Protein AF-A0A522D562-F1 (afdb_monomer)

Structure (mmCIF, N/CA/C/O backbone):
data_AF-A0A522D562-F1
#
_entry.id   AF-A0A522D562-F1
#
loop_
_atom_site.group_PDB
_atom_site.id
_atom_site.type_symbol
_atom_site.label_atom_id
_atom_site.label_alt_id
_atom_site.label_comp_id
_atom_site.label_asym_id
_atom_site.label_entity_id
_atom_site.label_seq_id
_atom_site.pdbx_PDB_ins_code
_atom_site.Cartn_x
_atom_site.Cartn_y
_atom_site.Cartn_z
_atom_site.occupancy
_atom_site.B_iso_or_equiv
_atom_site.auth_seq_id
_atom_site.auth_comp_id
_atom_site.auth_asym_id
_atom_site.auth_atom_id
_atom_site.pdbx_PDB_model_num
ATOM 1 N N . MET A 1 1 ? 12.397 13.294 58.275 1.00 41.31 1 MET A N 1
ATOM 2 C CA . MET A 1 1 ? 12.732 12.675 56.976 1.00 41.31 1 MET A CA 1
ATOM 3 C C . MET A 1 1 ? 12.289 11.228 57.039 1.00 41.31 1 MET A C 1
ATOM 5 O O . MET A 1 1 ? 12.997 10.413 57.611 1.00 41.31 1 MET A O 1
ATOM 9 N N . GLU A 1 2 ? 11.109 10.930 56.509 1.00 39.28 2 GLU A N 1
ATOM 10 C CA . GLU A 1 2 ? 10.585 9.567 56.414 1.00 39.28 2 GLU A CA 1
ATOM 11 C C . GLU A 1 2 ? 10.203 9.340 54.951 1.00 39.28 2 GLU A C 1
ATOM 13 O O . GLU A 1 2 ? 9.562 10.185 54.324 1.00 39.28 2 GLU A O 1
ATOM 18 N N . LYS A 1 3 ? 10.758 8.279 54.366 1.00 38.91 3 LYS A N 1
ATOM 19 C CA . LYS A 1 3 ? 10.752 8.013 52.928 1.00 38.91 3 LYS A CA 1
ATOM 20 C C . LYS A 1 3 ? 9.357 7.554 52.502 1.00 38.91 3 LYS A C 1
ATOM 22 O O . LYS A 1 3 ? 8.901 6.500 52.933 1.00 38.91 3 LYS A O 1
ATOM 27 N N . GLY A 1 4 ? 8.712 8.326 51.628 1.00 32.31 4 GLY A N 1
ATOM 28 C CA . GLY A 1 4 ? 7.507 7.908 50.917 1.00 32.31 4 GLY A CA 1
ATOM 29 C C . GLY A 1 4 ? 7.814 6.715 50.013 1.00 32.31 4 GLY A C 1
ATOM 30 O O . GLY A 1 4 ? 8.608 6.813 49.081 1.00 32.31 4 GLY A O 1
ATOM 31 N N . SER A 1 5 ? 7.209 5.578 50.335 1.00 34.47 5 SER A N 1
ATOM 32 C CA . SER A 1 5 ? 7.219 4.357 49.535 1.00 34.47 5 SER A CA 1
ATOM 33 C C . SER A 1 5 ? 6.394 4.572 48.261 1.00 34.47 5 SER A C 1
ATOM 35 O O . SER A 1 5 ? 5.169 4.668 48.320 1.00 34.47 5 SER A O 1
ATOM 37 N N . CYS A 1 6 ? 7.057 4.659 47.107 1.00 33.50 6 CYS A N 1
ATOM 38 C CA . CYS A 1 6 ? 6.412 4.460 45.813 1.00 33.50 6 CYS A CA 1
ATOM 39 C C . CYS A 1 6 ? 6.154 2.959 45.642 1.00 33.50 6 CYS A C 1
ATOM 41 O O . CYS A 1 6 ? 7.068 2.204 45.306 1.00 33.50 6 CYS A O 1
ATOM 43 N N . SER A 1 7 ? 4.918 2.517 45.863 1.00 34.50 7 SER A N 1
ATOM 44 C CA . SER A 1 7 ? 4.474 1.201 45.417 1.00 34.50 7 SER A CA 1
ATOM 45 C C . SER A 1 7 ? 4.379 1.205 43.889 1.00 34.50 7 SER A C 1
ATOM 47 O O . SER A 1 7 ? 3.434 1.715 43.291 1.00 34.50 7 SER A O 1
ATOM 49 N N . ALA A 1 8 ? 5.397 0.641 43.242 1.00 37.38 8 ALA A N 1
ATOM 50 C CA . ALA A 1 8 ? 5.309 0.239 41.848 1.00 37.38 8 ALA A CA 1
ATOM 51 C C . ALA A 1 8 ? 4.233 -0.851 41.735 1.00 37.38 8 ALA A C 1
ATOM 53 O O . ALA A 1 8 ? 4.412 -1.958 42.239 1.00 37.38 8 ALA A O 1
ATOM 54 N N . THR A 1 9 ? 3.100 -0.537 41.108 1.00 35.62 9 THR A N 1
ATOM 55 C CA . THR A 1 9 ? 2.159 -1.559 40.646 1.00 35.62 9 THR A CA 1
ATOM 56 C C . THR A 1 9 ? 2.767 -2.249 39.422 1.00 35.62 9 THR A C 1
ATOM 58 O O . THR A 1 9 ? 3.107 -1.574 38.446 1.00 35.62 9 THR A O 1
ATOM 61 N N . PRO A 1 10 ? 2.949 -3.578 39.449 1.00 42.03 10 PRO A N 1
ATOM 62 C CA . PRO A 1 10 ? 3.467 -4.323 38.319 1.00 42.03 10 PRO A CA 1
ATOM 63 C C . PRO A 1 10 ? 2.303 -4.787 37.439 1.00 42.03 10 PRO A C 1
ATOM 65 O O . PRO A 1 10 ? 1.971 -5.959 37.458 1.00 42.03 10 PRO A O 1
ATOM 68 N N . ASP A 1 11 ? 1.705 -3.904 36.639 1.00 38.59 11 ASP A N 1
ATOM 69 C CA . ASP A 1 11 ? 0.774 -4.334 35.579 1.00 38.59 11 ASP A CA 1
ATOM 70 C C . ASP A 1 11 ? 1.351 -4.009 34.201 1.00 38.59 11 ASP A C 1
ATOM 72 O O . ASP A 1 11 ? 0.795 -3.301 33.358 1.00 38.59 11 ASP A O 1
ATOM 76 N N . ALA A 1 12 ? 2.542 -4.562 33.987 1.00 38.72 12 ALA A N 1
ATOM 77 C CA . ALA A 1 12 ? 3.115 -4.730 32.673 1.00 38.72 12 ALA A CA 1
ATOM 78 C C . ALA A 1 12 ? 2.354 -5.830 31.918 1.00 38.72 12 ALA A C 1
ATOM 80 O O . ALA A 1 12 ? 2.350 -6.989 32.315 1.00 38.72 12 ALA A O 1
ATOM 81 N N . GLY A 1 13 ? 1.823 -5.468 30.751 1.00 40.91 13 GLY A N 1
ATOM 82 C CA . GLY A 1 13 ? 1.842 -6.358 29.594 1.00 40.91 13 GLY A CA 1
ATOM 83 C C . GLY A 1 13 ? 0.633 -7.273 29.400 1.00 40.91 13 GLY A C 1
ATOM 84 O O . GLY A 1 13 ? 0.375 -8.191 30.160 1.00 40.91 13 GLY A O 1
ATOM 85 N N . ALA A 1 14 ? -0.025 -7.061 28.259 1.00 47.84 14 ALA A N 1
ATOM 86 C CA . ALA A 1 14 ? -0.714 -8.077 27.466 1.00 47.84 14 ALA A CA 1
ATOM 87 C C . ALA A 1 14 ? -1.699 -8.995 28.211 1.00 47.84 14 ALA A C 1
ATOM 89 O O . ALA A 1 14 ? -1.329 -10.058 28.685 1.00 47.84 14 ALA A O 1
ATOM 90 N N . CYS A 1 15 ? -2.992 -8.655 28.140 1.00 47.53 15 CYS A N 1
ATOM 91 C CA . CYS A 1 15 ? -4.095 -9.607 28.318 1.00 47.53 15 CYS A CA 1
ATOM 92 C C . CYS A 1 15 ? -3.895 -10.577 29.501 1.00 47.53 15 CYS A C 1
ATOM 94 O O . CYS A 1 15 ? -3.612 -11.760 29.287 1.00 47.53 15 CYS A O 1
ATOM 96 N N . GLY A 1 16 ? -4.048 -10.064 30.726 1.00 42.12 16 GLY A N 1
ATOM 97 C CA . GLY A 1 16 ? -3.913 -10.838 31.961 1.00 42.12 16 GLY A CA 1
ATOM 98 C C . GLY A 1 16 ? -4.709 -12.148 31.951 1.00 42.12 16 GLY A C 1
ATOM 99 O O . GLY A 1 16 ? -5.740 -12.281 31.290 1.00 42.12 16 GLY A O 1
ATOM 100 N N . SER A 1 17 ? -4.208 -13.149 32.667 1.00 43.25 17 SER A N 1
ATOM 101 C CA . SER A 1 17 ? -4.814 -14.476 32.796 1.00 43.25 17 SER A CA 1
ATOM 102 C C . SER A 1 17 ? -6.163 -14.413 33.523 1.00 43.25 17 SER A C 1
ATOM 104 O O . SER A 1 17 ? -6.209 -14.196 34.729 1.00 43.25 17 SER A O 1
ATOM 106 N N . GLY A 1 18 ? -7.263 -14.619 32.790 1.00 52.09 18 GLY A N 1
ATOM 107 C CA . GLY A 1 18 ? -8.620 -14.704 33.336 1.00 52.09 18 GLY A CA 1
ATOM 108 C C . GLY A 1 18 ? -9.711 -14.562 32.259 1.00 52.09 18 GLY A C 1
ATOM 109 O O . GLY A 1 18 ? -9.392 -14.363 31.084 1.00 52.09 18 GLY A O 1
ATOM 110 N N . PRO A 1 19 ? -11.007 -14.619 32.619 1.00 52.62 19 PRO A N 1
ATOM 111 C CA . PRO A 1 19 ? -12.140 -14.422 31.694 1.00 52.62 19 PRO A CA 1
ATOM 112 C C . PRO A 1 19 ? -12.146 -13.043 30.994 1.00 52.62 19 PRO A C 1
ATOM 114 O O . PRO A 1 19 ? -12.761 -12.870 29.940 1.00 52.62 19 PRO A O 1
ATOM 117 N N . GLU A 1 20 ? -11.406 -12.075 31.537 1.00 55.47 20 GLU A N 1
ATOM 118 C CA . GLU A 1 20 ? -11.117 -10.761 30.944 1.00 55.47 20 GLU A CA 1
ATOM 119 C C . GLU A 1 20 ? -10.300 -10.866 29.631 1.00 55.47 20 GLU A C 1
ATOM 121 O O . GLU A 1 20 ? -10.550 -10.114 28.682 1.00 55.47 20 GLU A O 1
ATOM 126 N N . LYS A 1 21 ? -9.401 -11.861 29.505 1.00 58.16 21 LYS A N 1
ATOM 127 C CA . LYS A 1 21 ? -8.609 -12.133 28.286 1.00 58.16 21 LYS A CA 1
ATOM 128 C C . LYS A 1 21 ? -9.488 -12.470 27.088 1.00 58.16 21 LYS A C 1
ATOM 130 O O . LYS A 1 21 ? -9.270 -11.945 25.997 1.00 58.16 21 LYS A O 1
ATOM 135 N N . GLY A 1 22 ? -10.515 -13.298 27.295 1.00 62.12 22 GLY A N 1
ATOM 136 C CA . GLY A 1 22 ? -11.427 -13.729 26.231 1.00 62.12 22 GLY A CA 1
ATOM 137 C C . GLY A 1 22 ? -12.162 -12.556 25.577 1.00 62.12 22 GLY A C 1
ATOM 138 O O . GLY A 1 22 ? -12.278 -12.491 24.354 1.00 62.12 22 GLY A O 1
ATOM 139 N N . LYS A 1 23 ? -12.574 -11.564 26.378 1.00 68.19 23 LYS A N 1
ATOM 140 C CA . LYS A 1 23 ? -13.242 -10.348 25.886 1.00 68.19 23 LYS A CA 1
ATOM 141 C C . LYS A 1 23 ? -12.289 -9.427 25.116 1.00 68.19 23 LYS A C 1
ATOM 143 O O . LYS A 1 23 ? -12.714 -8.789 24.154 1.00 68.19 23 LYS A O 1
ATOM 148 N N . CYS A 1 24 ? -11.019 -9.355 25.518 1.00 69.62 24 CYS A N 1
ATOM 149 C CA . CYS A 1 24 ? -10.002 -8.560 24.827 1.00 69.62 24 CYS A CA 1
ATOM 150 C C . CYS A 1 24 ? -9.627 -9.178 23.470 1.00 69.62 24 CYS A C 1
ATOM 152 O O . CYS A 1 24 ? -9.716 -8.507 22.441 1.00 69.62 24 CYS A O 1
ATOM 154 N N . CYS A 1 25 ? -9.321 -10.479 23.440 1.00 81.00 25 CYS A N 1
ATOM 155 C CA . CYS A 1 25 ? -9.018 -11.202 22.202 1.00 81.00 25 CYS A CA 1
ATOM 156 C C . CYS A 1 25 ? -10.185 -11.147 21.205 1.00 81.00 25 CYS A C 1
ATOM 158 O O . CYS A 1 25 ? -9.968 -10.898 20.021 1.00 81.00 25 CYS A O 1
ATOM 160 N N . ALA A 1 26 ? -11.429 -11.282 21.678 1.00 86.56 26 ALA A N 1
ATOM 161 C CA . ALA A 1 26 ? -12.610 -11.167 20.825 1.00 86.56 26 ALA A CA 1
ATOM 162 C C . ALA A 1 26 ? -12.740 -9.780 20.169 1.00 86.56 26 ALA A C 1
ATOM 164 O O . ALA A 1 26 ? -13.101 -9.688 18.996 1.00 86.56 26 ALA A O 1
ATOM 165 N N . LYS A 1 27 ? -12.416 -8.693 20.887 1.00 87.62 27 LYS A N 1
ATOM 166 C CA . LYS A 1 27 ? -12.401 -7.337 20.310 1.00 87.62 27 LYS A CA 1
ATOM 167 C C . LYS A 1 27 ? -11.325 -7.193 19.240 1.00 87.62 27 LYS A C 1
ATOM 169 O O . LYS A 1 27 ? -11.607 -6.615 18.198 1.00 87.62 27 LYS A O 1
ATOM 174 N N . LEU A 1 28 ? -10.130 -7.736 19.465 1.00 91.62 28 LEU A N 1
ATOM 175 C CA . LEU A 1 28 ? -9.044 -7.680 18.484 1.00 91.62 28 LEU A CA 1
ATOM 176 C C . LEU A 1 28 ? -9.392 -8.441 17.205 1.00 91.62 28 LEU A C 1
ATOM 178 O O . LEU A 1 28 ? -9.261 -7.885 16.121 1.00 91.62 28 LEU A O 1
ATOM 182 N N . ILE A 1 29 ? -9.915 -9.663 17.327 1.00 94.88 29 ILE A N 1
ATOM 183 C CA . ILE A 1 29 ? -10.337 -10.470 16.173 1.00 94.88 29 ILE A CA 1
ATOM 184 C C . ILE A 1 29 ? -11.470 -9.767 15.418 1.00 94.88 29 ILE A C 1
ATOM 186 O O . ILE A 1 29 ? -11.417 -9.631 14.198 1.00 94.88 29 ILE A O 1
ATOM 190 N N . LYS A 1 30 ? -12.477 -9.252 16.135 1.00 94.88 30 LYS A N 1
ATOM 191 C CA . LYS A 1 30 ? -13.582 -8.512 15.515 1.00 94.88 30 LYS A CA 1
ATOM 192 C C . LYS A 1 30 ? -13.097 -7.237 14.817 1.00 94.88 30 LYS A C 1
ATOM 194 O O . LYS A 1 30 ? -13.594 -6.911 13.744 1.00 94.88 30 LYS A O 1
ATOM 199 N N . GLY A 1 31 ? -12.142 -6.527 15.417 1.00 95.81 31 GLY A N 1
ATOM 200 C CA . GLY A 1 31 ? -11.505 -5.348 14.834 1.00 95.81 31 GLY A CA 1
ATOM 201 C C . GLY A 1 31 ? -10.706 -5.671 13.575 1.00 95.81 31 GLY A C 1
ATOM 202 O O . GLY A 1 31 ? -10.879 -4.990 12.569 1.00 95.81 31 GLY A O 1
ATOM 203 N N . ALA A 1 32 ? -9.927 -6.753 13.594 1.00 97.25 32 ALA A N 1
ATOM 204 C CA . ALA A 1 32 ? -9.176 -7.234 12.440 1.00 97.25 32 ALA A CA 1
ATOM 205 C C . ALA A 1 32 ? -10.097 -7.594 11.267 1.00 97.25 32 ALA A C 1
ATOM 207 O O . ALA A 1 32 ? -9.876 -7.139 10.151 1.00 97.25 32 ALA A O 1
ATOM 208 N N . ILE A 1 33 ? -11.170 -8.353 11.519 1.00 98.00 33 ILE A N 1
ATOM 209 C CA . ILE A 1 33 ? -12.099 -8.783 10.463 1.00 98.00 33 ILE A CA 1
ATOM 210 C C . ILE A 1 33 ? -12.907 -7.599 9.919 1.00 98.00 33 ILE A C 1
ATOM 212 O O . ILE A 1 33 ? -12.942 -7.392 8.710 1.00 98.00 33 ILE A O 1
ATOM 216 N N . LEU A 1 34 ? -13.552 -6.804 10.785 1.00 97.75 34 LEU A N 1
ATOM 217 C CA . LEU A 1 34 ? -14.400 -5.696 10.325 1.00 97.75 34 LEU A CA 1
ATOM 218 C C . LEU A 1 34 ? -13.585 -4.550 9.726 1.00 97.75 34 LEU A C 1
ATOM 220 O O . LEU A 1 34 ? -13.971 -4.005 8.698 1.00 97.75 34 LEU A O 1
ATOM 224 N N . GLY A 1 35 ? -12.467 -4.182 10.354 1.00 98.00 35 GLY A N 1
ATOM 225 C CA . GLY A 1 35 ? -11.562 -3.176 9.806 1.00 98.00 35 GLY A CA 1
ATOM 226 C C . GLY A 1 35 ? -10.919 -3.655 8.507 1.00 98.00 35 GLY A C 1
ATOM 227 O O . GLY A 1 35 ? -10.882 -2.902 7.540 1.00 98.00 35 GLY A O 1
ATOM 228 N N . GLY A 1 36 ? -10.497 -4.922 8.453 1.00 98.31 36 GLY A N 1
ATOM 229 C CA . GLY A 1 36 ? -9.872 -5.513 7.274 1.00 98.31 36 GLY A CA 1
ATOM 230 C C . GLY A 1 36 ? -10.822 -5.598 6.089 1.00 98.31 36 GLY A C 1
ATOM 231 O O . GLY A 1 36 ? -10.435 -5.249 4.982 1.00 98.31 36 GLY A O 1
ATOM 232 N N . LEU A 1 37 ? -12.087 -5.963 6.319 1.00 98.56 37 LEU A N 1
ATOM 233 C CA . LEU A 1 37 ? -13.115 -5.954 5.276 1.00 98.56 37 LEU A CA 1
ATOM 234 C C . LEU A 1 37 ? -13.312 -4.555 4.678 1.00 98.56 37 LEU A C 1
ATOM 236 O O . LEU A 1 37 ? -13.455 -4.417 3.468 1.00 98.56 37 LEU A O 1
ATOM 240 N N . ILE A 1 38 ? -13.300 -3.521 5.519 1.00 98.44 38 ILE A N 1
ATOM 241 C CA . ILE A 1 38 ? -13.488 -2.133 5.086 1.00 98.44 38 ILE A CA 1
ATOM 242 C C . ILE A 1 38 ? -12.264 -1.611 4.331 1.00 98.44 38 ILE A C 1
ATOM 244 O O . ILE A 1 38 ? -12.436 -0.980 3.292 1.00 98.44 38 ILE A O 1
ATOM 248 N N . MET A 1 39 ? -11.046 -1.907 4.800 1.00 98.44 39 MET A N 1
ATOM 249 C CA . MET A 1 39 ? -9.815 -1.571 4.068 1.00 98.44 39 MET A CA 1
ATOM 250 C C . MET A 1 39 ? -9.769 -2.276 2.720 1.00 98.44 39 MET A C 1
ATOM 252 O O . MET A 1 39 ? -9.536 -1.632 1.706 1.00 98.44 39 MET A O 1
ATOM 256 N N . TRP A 1 40 ? -10.059 -3.577 2.693 1.00 98.44 40 TRP A N 1
ATOM 257 C CA . TRP A 1 40 ? -10.083 -4.355 1.461 1.00 98.44 40 TRP A CA 1
ATOM 258 C C . TRP A 1 40 ? -11.101 -3.806 0.458 1.00 98.44 40 TRP A C 1
ATOM 260 O O . TRP A 1 40 ? -10.768 -3.618 -0.710 1.00 98.44 40 TRP A O 1
ATOM 270 N N . ALA A 1 41 ? -12.318 -3.492 0.914 1.00 98.25 41 ALA A N 1
ATOM 271 C CA . ALA A 1 41 ? -13.340 -2.889 0.066 1.00 98.25 41 ALA A CA 1
ATOM 272 C C . ALA A 1 41 ? -12.891 -1.525 -0.475 1.00 98.25 41 ALA A C 1
ATOM 274 O O . ALA A 1 41 ? -13.083 -1.247 -1.656 1.00 98.25 41 ALA A O 1
ATOM 275 N N . TRP A 1 42 ? -12.263 -0.691 0.360 1.00 98.31 42 TRP A N 1
ATOM 276 C CA . TRP A 1 42 ? -11.699 0.579 -0.086 1.00 98.31 42 TRP A CA 1
ATOM 277 C C . TRP A 1 42 ? -10.608 0.381 -1.141 1.00 98.31 42 TRP A C 1
ATOM 279 O O . TRP A 1 42 ? -10.707 0.983 -2.203 1.00 98.31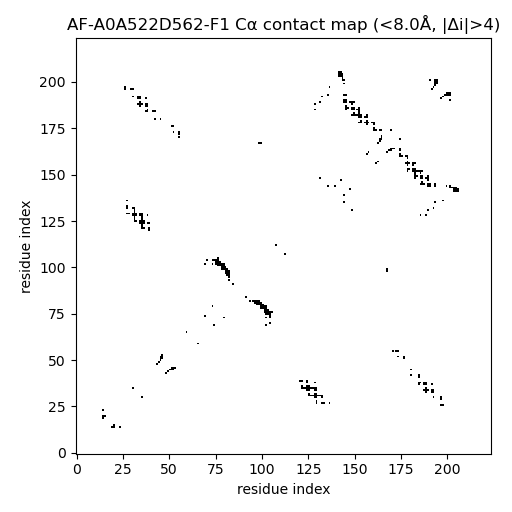 42 TRP A O 1
ATOM 289 N N . PHE A 1 43 ? -9.627 -0.496 -0.909 1.00 97.31 43 PHE A N 1
ATOM 290 C CA . PHE A 1 43 ? -8.575 -0.773 -1.889 1.00 97.31 43 PHE A CA 1
ATOM 291 C C . PHE A 1 43 ? -9.155 -1.290 -3.210 1.00 97.31 43 PHE A C 1
ATOM 293 O O . PHE A 1 43 ? -8.785 -0.802 -4.274 1.00 97.31 43 PHE A O 1
ATOM 300 N N . ALA A 1 44 ? -10.118 -2.213 -3.166 1.00 96.00 44 ALA A N 1
ATOM 301 C CA . ALA A 1 44 ? -10.779 -2.710 -4.369 1.00 96.00 44 ALA A CA 1
ATOM 302 C C . ALA A 1 44 ? -11.497 -1.585 -5.140 1.00 96.00 44 ALA A C 1
ATOM 304 O O . ALA A 1 44 ? -11.348 -1.473 -6.356 1.00 96.00 44 ALA A O 1
ATOM 305 N N . LEU A 1 45 ? -12.243 -0.720 -4.444 1.00 97.00 45 LEU A N 1
ATOM 306 C CA . LEU A 1 45 ? -12.922 0.426 -5.059 1.00 97.00 45 LEU A CA 1
ATOM 307 C C . LEU A 1 45 ? -11.926 1.442 -5.627 1.00 97.00 45 LEU A C 1
ATOM 309 O O . LEU A 1 45 ? -12.088 1.916 -6.748 1.00 97.00 45 LEU A O 1
ATOM 313 N N . SER A 1 46 ? -10.884 1.751 -4.868 1.00 97.00 46 SER A N 1
ATOM 314 C CA . SER A 1 46 ? -9.835 2.688 -5.245 1.00 97.00 46 SER A CA 1
ATOM 315 C C . SER A 1 46 ? -9.127 2.262 -6.530 1.00 97.00 46 SER A C 1
ATOM 317 O O . SER A 1 46 ? -8.942 3.082 -7.425 1.00 97.00 46 SER A O 1
ATOM 319 N N . TRP A 1 47 ? -8.801 0.975 -6.667 1.00 94.44 47 TRP A N 1
ATOM 320 C CA . TRP A 1 47 ? -8.112 0.434 -7.840 1.00 94.44 47 TRP A CA 1
ATOM 321 C C . TRP A 1 47 ? -9.009 0.206 -9.056 1.00 94.44 47 TRP A C 1
ATOM 323 O O . TRP A 1 47 ? -8.546 0.361 -10.186 1.00 94.44 47 TRP A O 1
ATOM 333 N N . HIS A 1 48 ? -10.269 -0.183 -8.851 1.00 91.38 48 HIS A N 1
ATOM 334 C CA . HIS A 1 48 ? -11.135 -0.621 -9.952 1.00 91.38 48 HIS A CA 1
ATOM 335 C C . HIS A 1 48 ? -12.212 0.386 -10.356 1.00 91.38 48 HIS A C 1
ATOM 337 O O . HIS A 1 48 ? -12.719 0.307 -11.472 1.00 91.38 48 HIS A O 1
ATOM 343 N N . VAL A 1 49 ? -12.579 1.315 -9.473 1.00 95.25 49 VAL A N 1
ATOM 344 C CA . VAL A 1 49 ? -13.671 2.273 -9.710 1.00 95.25 49 VAL A CA 1
ATOM 345 C C . VAL A 1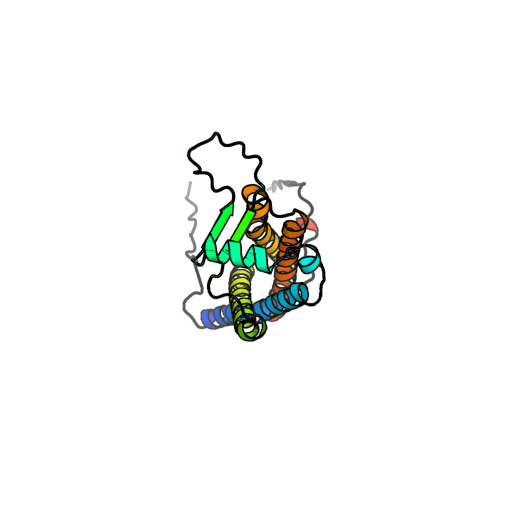 49 ? -13.140 3.695 -9.866 1.00 95.25 49 VAL A C 1
ATOM 347 O O . VAL A 1 49 ? -13.656 4.452 -10.687 1.00 95.25 49 VAL A O 1
ATOM 350 N N . ILE A 1 50 ? -12.101 4.070 -9.115 1.00 95.19 50 ILE A N 1
ATOM 351 C CA . ILE A 1 50 ? -11.513 5.412 -9.178 1.00 95.19 50 ILE A CA 1
ATOM 352 C C . ILE A 1 50 ? -10.366 5.421 -10.208 1.00 95.19 50 ILE A C 1
ATOM 354 O O . ILE A 1 50 ? -9.436 4.623 -10.102 1.00 95.19 50 ILE A O 1
ATOM 358 N N . PRO A 1 51 ? -10.354 6.339 -11.193 1.00 93.38 51 PRO A N 1
ATOM 359 C CA . PRO A 1 51 ? -9.376 6.304 -12.286 1.00 93.38 51 PRO A CA 1
ATOM 360 C C . PRO A 1 51 ? -7.960 6.748 -11.882 1.00 93.38 51 PRO A C 1
ATOM 362 O O . PRO A 1 51 ? -7.059 6.764 -12.713 1.00 93.38 51 PRO A O 1
ATOM 365 N 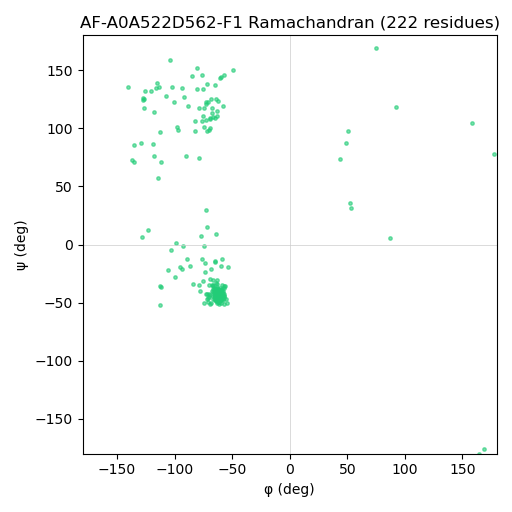N . TRP A 1 52 ? -7.732 7.141 -10.629 1.00 94.44 52 TRP A N 1
ATOM 366 C CA . TRP A 1 52 ? -6.487 7.789 -10.212 1.00 94.44 52 TRP A CA 1
ATOM 367 C C . TRP A 1 52 ? -5.243 6.891 -10.278 1.00 94.44 52 TRP A C 1
ATOM 369 O O . TRP A 1 52 ? -4.185 7.367 -10.683 1.00 94.44 52 TRP A O 1
ATOM 379 N N . HIS A 1 53 ? -5.378 5.592 -10.000 1.00 92.44 53 HIS A N 1
ATOM 380 C CA . HIS A 1 53 ? -4.300 4.615 -10.158 1.00 92.44 53 HIS A CA 1
ATOM 381 C C . HIS A 1 53 ? -4.042 4.355 -11.644 1.00 92.44 53 HIS A C 1
ATOM 383 O O . HIS A 1 53 ? -2.905 4.451 -12.105 1.00 92.44 53 HIS A O 1
ATOM 389 N N . ALA A 1 54 ? -5.104 4.140 -12.428 1.00 91.00 54 ALA A N 1
ATOM 390 C CA . ALA A 1 54 ? -5.015 3.929 -13.874 1.00 91.00 54 ALA A CA 1
ATOM 391 C C . ALA A 1 54 ? -4.358 5.110 -14.612 1.00 91.00 54 ALA A C 1
ATOM 393 O O . ALA A 1 54 ? -3.541 4.894 -15.501 1.00 91.00 54 ALA A O 1
ATOM 394 N N . ASN A 1 55 ? -4.631 6.350 -14.196 1.00 91.75 55 ASN A N 1
ATOM 395 C CA . ASN A 1 55 ? -4.047 7.562 -14.783 1.00 91.75 55 ASN A CA 1
ATOM 396 C C . ASN A 1 55 ? -2.526 7.679 -14.592 1.00 91.75 55 ASN A C 1
ATOM 398 O O . ASN A 1 55 ? -1.885 8.503 -15.242 1.00 91.75 55 ASN A O 1
ATOM 402 N N . SER A 1 56 ? -1.951 6.891 -13.685 1.00 88.88 56 SER A N 1
ATOM 403 C CA . SER A 1 56 ? -0.510 6.852 -13.424 1.00 88.88 56 SER A CA 1
ATOM 404 C C . SER A 1 56 ? 0.192 5.634 -14.032 1.00 88.88 56 SER A C 1
ATOM 406 O O . SER A 1 56 ? 1.419 5.556 -13.992 1.00 88.88 56 SER A O 1
ATOM 408 N N . LEU A 1 57 ? -0.565 4.713 -14.636 1.0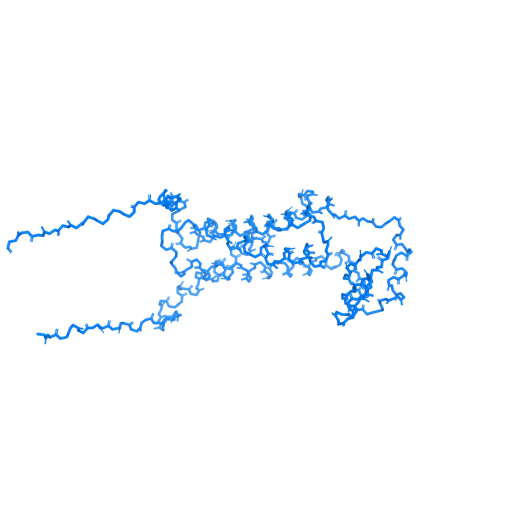0 91.06 57 LEU A N 1
ATOM 409 C CA . LEU A 1 57 ? -0.040 3.555 -15.353 1.00 91.06 57 LEU A CA 1
ATOM 410 C C . LEU A 1 57 ? 0.105 3.879 -16.841 1.00 91.06 57 LEU A C 1
ATOM 412 O O . LEU A 1 57 ? -0.798 4.423 -17.471 1.00 91.06 57 LEU A O 1
ATOM 416 N N . MET A 1 58 ? 1.247 3.508 -17.417 1.00 91.81 58 MET A N 1
ATOM 417 C CA . MET A 1 58 ? 1.521 3.675 -18.842 1.00 91.81 58 MET A CA 1
ATOM 418 C C . MET A 1 58 ? 1.792 2.318 -19.486 1.00 91.81 58 MET A C 1
ATOM 420 O O . MET A 1 58 ? 2.598 1.539 -18.980 1.00 91.81 58 MET A O 1
ATOM 424 N N . GLY A 1 59 ? 1.140 2.057 -20.619 1.00 92.19 59 GLY A N 1
ATOM 425 C CA . GLY A 1 59 ? 1.476 0.931 -21.488 1.00 92.19 59 GLY A CA 1
ATOM 426 C C . GLY A 1 59 ? 2.674 1.250 -22.383 1.00 92.19 59 GLY A C 1
ATOM 427 O O . GLY A 1 59 ? 2.914 2.409 -22.741 1.00 92.19 59 GLY A O 1
ATOM 428 N N . PHE A 1 60 ? 3.424 0.221 -22.775 1.00 93.12 60 PHE A N 1
ATOM 429 C CA . PHE A 1 60 ? 4.463 0.369 -23.793 1.00 93.12 60 PHE A CA 1
ATOM 430 C C . PHE A 1 60 ? 3.834 0.446 -25.189 1.00 93.12 60 PHE A C 1
ATOM 432 O O . PHE A 1 60 ? 2.844 -0.218 -25.472 1.00 93.12 60 PHE A O 1
ATOM 439 N N . LYS A 1 61 ? 4.433 1.233 -26.093 1.00 94.88 61 LYS A N 1
ATOM 440 C CA . LYS A 1 61 ? 3.939 1.364 -27.478 1.00 94.88 61 LYS A CA 1
ATOM 441 C C . LYS A 1 61 ? 4.006 0.050 -28.264 1.00 94.88 61 LYS A C 1
ATOM 443 O O . LYS A 1 61 ? 3.134 -0.204 -29.085 1.00 94.88 61 LYS A O 1
ATOM 448 N N . ASP A 1 62 ? 5.045 -0.750 -28.026 1.00 95.44 62 ASP A N 1
ATOM 449 C CA . ASP A 1 62 ? 5.227 -2.076 -28.619 1.00 95.44 62 ASP A CA 1
ATOM 450 C C . ASP A 1 62 ? 5.516 -3.090 -27.507 1.00 95.44 62 ASP A C 1
ATOM 452 O O . ASP A 1 62 ? 6.662 -3.343 -27.125 1.00 95.44 62 ASP A O 1
ATOM 456 N N . GLU A 1 63 ? 4.444 -3.638 -26.942 1.00 94.12 63 GLU A N 1
ATOM 457 C CA . GLU A 1 63 ? 4.529 -4.596 -25.840 1.00 94.12 63 GLU A CA 1
ATOM 458 C C . GLU A 1 63 ? 5.242 -5.888 -26.247 1.00 94.12 63 GLU A C 1
ATOM 460 O O . GLU A 1 63 ? 5.924 -6.492 -25.424 1.00 94.12 63 GLU A O 1
ATOM 465 N N . LYS A 1 64 ? 5.149 -6.304 -27.518 1.00 95.00 64 LYS A N 1
ATOM 466 C CA . LYS A 1 64 ? 5.768 -7.546 -27.998 1.00 95.00 64 LYS A CA 1
ATOM 467 C C . LYS A 1 64 ? 7.289 -7.432 -28.015 1.00 95.00 64 LYS A C 1
ATOM 469 O O . LYS A 1 64 ? 7.979 -8.365 -27.593 1.00 95.00 64 LYS A O 1
ATOM 474 N N . VAL A 1 65 ? 7.815 -6.299 -28.482 1.00 96.44 65 VAL A N 1
ATOM 475 C CA . VAL A 1 65 ? 9.258 -6.022 -28.465 1.00 96.44 65 VAL A CA 1
ATOM 476 C C . VAL A 1 65 ? 9.772 -5.957 -27.029 1.00 96.44 65 VAL A C 1
ATOM 478 O O . VAL A 1 65 ? 10.772 -6.605 -26.716 1.00 96.44 65 VAL A O 1
ATOM 481 N N . VAL A 1 66 ? 9.069 -5.243 -26.144 1.00 94.19 66 VAL A N 1
ATOM 482 C CA . VAL A 1 66 ? 9.470 -5.121 -24.733 1.00 94.19 66 VAL A CA 1
ATOM 483 C C . VAL A 1 66 ? 9.411 -6.471 -24.018 1.00 94.19 66 VAL A C 1
ATOM 485 O O . VAL A 1 66 ? 10.377 -6.841 -23.356 1.00 94.19 66 VAL A O 1
ATOM 488 N N . ALA A 1 67 ? 8.342 -7.247 -24.203 1.00 94.00 67 ALA A N 1
ATOM 489 C CA . ALA A 1 67 ? 8.212 -8.581 -23.622 1.00 94.00 67 ALA A CA 1
ATOM 490 C C . ALA A 1 67 ? 9.336 -9.515 -24.093 1.00 94.00 67 ALA A C 1
ATOM 492 O O . ALA A 1 67 ? 9.980 -10.161 -23.273 1.00 94.00 67 ALA A O 1
ATOM 493 N N . THR A 1 68 ? 9.642 -9.527 -25.395 1.00 95.06 68 THR A N 1
ATOM 494 C CA . THR A 1 68 ? 10.738 -10.342 -25.950 1.00 95.06 68 THR A CA 1
ATOM 495 C C . THR A 1 68 ? 12.093 -9.942 -25.361 1.00 95.06 68 THR A C 1
ATOM 497 O O . THR A 1 68 ? 12.909 -10.804 -25.028 1.00 95.06 68 THR A O 1
ATOM 500 N N . ALA A 1 69 ? 12.342 -8.637 -25.213 1.00 94.56 69 ALA A N 1
ATOM 501 C CA . ALA A 1 69 ? 13.563 -8.130 -24.599 1.00 94.56 69 ALA A CA 1
ATOM 502 C C . ALA A 1 69 ? 13.666 -8.534 -23.120 1.00 94.56 69 ALA A C 1
ATOM 504 O O . ALA A 1 69 ? 14.726 -8.994 -22.700 1.00 94.56 69 ALA A O 1
ATOM 505 N N . LEU A 1 70 ? 12.572 -8.425 -22.357 1.00 94.56 70 LEU A N 1
ATOM 506 C CA . LEU A 1 70 ? 12.517 -8.833 -20.952 1.00 94.56 70 LEU A CA 1
ATOM 507 C C . LEU A 1 70 ? 12.743 -10.337 -20.791 1.00 94.56 70 LEU A C 1
ATOM 509 O O . LEU A 1 70 ? 13.621 -10.717 -20.033 1.00 94.56 70 LEU A O 1
ATOM 513 N N . THR A 1 71 ? 1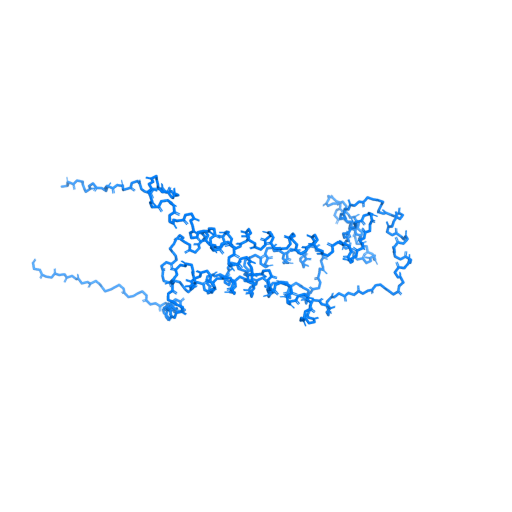2.060 -11.198 -21.552 1.00 93.50 71 THR A N 1
ATOM 514 C CA . THR A 1 71 ? 12.266 -12.657 -21.471 1.00 93.50 71 THR A CA 1
ATOM 515 C C . THR A 1 71 ? 13.712 -13.057 -21.770 1.00 93.50 71 THR A C 1
ATOM 517 O O . THR A 1 71 ? 14.236 -13.991 -21.169 1.00 93.50 71 THR A O 1
ATOM 520 N N . LYS A 1 72 ? 14.383 -12.348 -22.687 1.00 95.75 72 LYS A N 1
ATOM 521 C CA . LYS A 1 72 ? 15.782 -12.623 -23.034 1.00 95.75 72 LYS A CA 1
ATOM 522 C C . LYS A 1 72 ? 16.775 -12.077 -22.002 1.00 95.75 72 LYS A C 1
ATOM 524 O O . LYS A 1 72 ? 17.793 -12.718 -21.756 1.00 95.75 72 LYS A O 1
ATOM 529 N N . ALA A 1 73 ? 16.531 -10.882 -21.464 1.00 94.94 73 ALA A N 1
ATOM 530 C CA . ALA A 1 73 ? 17.470 -10.171 -20.591 1.00 94.94 73 ALA A CA 1
ATOM 531 C C . ALA A 1 73 ? 17.240 -10.421 -19.088 1.00 94.94 73 ALA A C 1
ATOM 533 O O . ALA A 1 73 ? 18.153 -10.217 -18.293 1.00 94.94 73 ALA A O 1
ATOM 534 N N . ALA A 1 74 ? 16.040 -10.858 -18.711 1.00 95.12 74 ALA A N 1
ATOM 535 C CA . ALA A 1 74 ? 15.583 -11.122 -17.352 1.00 95.12 74 ALA A CA 1
ATOM 536 C C . ALA A 1 74 ? 14.826 -12.469 -17.318 1.00 95.12 74 ALA A C 1
ATOM 538 O O . ALA A 1 74 ? 13.597 -12.488 -17.229 1.00 95.12 74 ALA A O 1
ATOM 539 N N . PRO A 1 75 ? 15.539 -13.606 -17.457 1.00 92.69 75 PRO A N 1
ATOM 540 C CA . PRO A 1 75 ? 14.911 -14.928 -17.546 1.00 92.69 75 PRO A CA 1
ATOM 541 C C . PRO A 1 75 ? 14.253 -15.378 -16.234 1.00 92.69 75 PRO A C 1
ATOM 543 O O . PRO A 1 75 ? 13.372 -16.236 -16.256 1.00 92.69 75 PRO A O 1
ATOM 546 N N . ASP A 1 76 ? 14.658 -14.793 -15.107 1.00 96.38 76 ASP A N 1
ATOM 547 C CA . ASP A 1 76 ? 14.175 -15.144 -13.777 1.00 96.38 76 ASP A CA 1
ATOM 548 C C . ASP A 1 76 ? 13.181 -14.106 -13.245 1.00 96.38 76 ASP A C 1
ATOM 550 O O . ASP A 1 76 ? 13.139 -12.950 -13.669 1.00 96.38 76 ASP A O 1
ATOM 554 N N . SER A 1 77 ? 12.359 -14.523 -12.279 1.00 96.81 77 SER A N 1
ATOM 555 C CA . SER A 1 77 ? 11.501 -13.574 -11.567 1.00 96.81 77 SER A CA 1
ATOM 556 C C . SER A 1 77 ? 12.331 -12.761 -10.578 1.00 96.81 77 SER A C 1
ATOM 558 O O . SER A 1 77 ? 13.111 -13.326 -9.813 1.00 96.81 77 SER A O 1
ATOM 560 N N . GLY A 1 78 ? 12.140 -11.446 -10.551 1.00 95.94 78 GLY A N 1
ATOM 561 C CA . GLY A 1 78 ? 12.922 -10.572 -9.688 1.00 95.94 78 GLY A CA 1
ATOM 562 C C . GLY A 1 78 ? 12.747 -9.092 -9.991 1.00 95.94 78 GLY A C 1
ATOM 563 O O . GLY A 1 78 ? 11.952 -8.692 -10.840 1.00 95.94 78 GLY A O 1
ATOM 564 N N . VAL A 1 79 ? 13.510 -8.276 -9.269 1.00 94.94 79 VAL A N 1
ATOM 565 C CA . VAL A 1 79 ? 13.579 -6.830 -9.475 1.00 94.94 79 VAL A CA 1
ATOM 566 C C . VAL A 1 79 ? 14.843 -6.511 -10.257 1.00 94.94 79 VAL A C 1
ATOM 568 O O . VAL A 1 79 ? 15.950 -6.816 -9.817 1.00 94.94 79 VAL A O 1
ATOM 571 N N . TYR A 1 80 ? 14.665 -5.865 -11.401 1.00 93.94 80 TYR A N 1
ATOM 572 C CA . TYR A 1 80 ? 15.733 -5.447 -12.293 1.00 93.94 80 TYR A CA 1
ATOM 573 C C . TYR A 1 80 ? 15.800 -3.923 -12.325 1.00 93.94 80 TYR A C 1
ATOM 575 O O . TYR A 1 80 ? 14.777 -3.245 -12.439 1.00 93.94 80 TYR A O 1
ATOM 583 N N . VAL A 1 81 ? 17.014 -3.384 -12.246 1.00 91.56 81 VAL A N 1
ATOM 584 C CA . VAL A 1 81 ? 17.277 -1.946 -12.363 1.00 91.56 81 VAL A CA 1
ATOM 585 C C . VAL A 1 81 ? 18.130 -1.709 -13.599 1.00 91.56 81 VAL A C 1
ATOM 587 O O . VAL A 1 81 ? 19.102 -2.421 -13.839 1.00 91.56 81 VAL A O 1
ATOM 590 N N . LEU A 1 82 ? 17.763 -0.712 -14.395 1.00 89.56 82 LEU A N 1
ATOM 591 C CA . LEU A 1 82 ? 18.494 -0.284 -15.577 1.00 89.56 82 LEU A CA 1
ATOM 592 C C . LEU A 1 82 ? 18.787 1.217 -15.466 1.00 89.56 82 LEU A C 1
ATOM 594 O O . LEU A 1 82 ? 17.858 1.974 -15.214 1.00 89.56 82 LEU A O 1
ATOM 598 N N . PRO A 1 83 ? 20.026 1.662 -15.714 1.00 87.81 83 PRO A N 1
ATOM 599 C CA . PRO A 1 83 ? 21.235 0.847 -15.660 1.00 87.81 83 PRO A CA 1
ATOM 600 C C . PRO A 1 83 ? 21.493 0.360 -14.231 1.00 87.81 83 PRO A C 1
ATOM 602 O O . PRO A 1 83 ? 21.372 1.124 -13.277 1.00 87.81 83 PRO A O 1
ATOM 605 N N . PHE A 1 84 ? 21.871 -0.910 -14.088 1.00 85.38 84 PHE A N 1
ATOM 606 C CA . PHE A 1 84 ? 22.353 -1.423 -12.813 1.00 85.38 84 PHE A CA 1
ATOM 607 C C . PHE A 1 84 ? 23.774 -0.910 -12.591 1.00 85.38 84 PHE A C 1
ATOM 609 O O . PHE A 1 84 ? 24.700 -1.298 -13.308 1.00 85.38 84 PHE A O 1
ATOM 616 N N . THR A 1 85 ? 23.939 -0.018 -11.623 1.00 75.56 85 THR A N 1
ATOM 617 C CA . THR A 1 85 ? 25.247 0.432 -11.163 1.00 75.56 85 THR A CA 1
ATOM 618 C C . THR A 1 85 ? 25.576 -0.257 -9.853 1.00 75.56 85 THR A C 1
ATOM 620 O O . THR A 1 85 ? 24.748 -0.386 -8.952 1.00 75.56 85 THR A O 1
ATOM 623 N N . ASP A 1 86 ? 26.814 -0.722 -9.752 1.00 71.88 86 ASP A N 1
ATOM 624 C CA . ASP A 1 86 ? 27.329 -1.261 -8.507 1.00 71.88 86 ASP A CA 1
ATOM 625 C C . ASP A 1 86 ? 27.439 -0.097 -7.510 1.00 71.88 86 ASP A C 1
ATOM 627 O O . ASP A 1 86 ? 28.170 0.864 -7.763 1.00 71.88 86 ASP A O 1
ATOM 631 N N . MET A 1 87 ? 26.693 -0.148 -6.401 1.00 63.91 87 MET A N 1
ATOM 632 C CA . MET A 1 87 ? 26.556 0.961 -5.434 1.00 63.91 87 MET A CA 1
ATOM 633 C C . MET A 1 87 ? 27.903 1.413 -4.828 1.00 63.91 87 MET A C 1
ATOM 635 O O . MET A 1 87 ? 27.977 2.473 -4.213 1.00 63.91 87 MET A O 1
ATOM 639 N N . GLY A 1 88 ? 28.977 0.633 -5.015 1.00 62.31 88 GLY A N 1
ATOM 640 C CA . GLY A 1 88 ? 30.349 0.964 -4.616 1.00 62.31 88 GLY A CA 1
ATOM 641 C C . GLY A 1 88 ? 31.220 1.649 -5.682 1.00 62.31 88 GLY A C 1
ATOM 642 O O . GLY A 1 88 ? 32.376 1.951 -5.395 1.00 62.31 88 GLY A O 1
ATOM 643 N N . LYS A 1 89 ? 30.727 1.889 -6.905 1.00 61.19 89 LYS A N 1
ATOM 644 C CA . LYS A 1 89 ? 31.503 2.498 -8.006 1.00 61.19 89 LYS A CA 1
ATOM 645 C C . LYS A 1 89 ? 30.851 3.812 -8.442 1.00 61.19 89 LYS A C 1
ATOM 647 O O . LYS A 1 89 ? 30.031 3.852 -9.352 1.00 61.19 89 LYS A O 1
ATOM 652 N N . ALA A 1 90 ? 31.223 4.886 -7.748 1.00 56.66 90 ALA A N 1
ATOM 653 C CA . ALA A 1 90 ? 30.530 6.179 -7.705 1.00 56.66 90 ALA A CA 1
ATOM 654 C C . ALA A 1 90 ? 30.611 7.074 -8.965 1.00 56.66 90 ALA A C 1
ATOM 656 O O . ALA A 1 90 ? 30.261 8.248 -8.893 1.00 56.66 90 ALA A O 1
ATOM 657 N N . GLU A 1 91 ? 31.019 6.572 -10.129 1.00 55.97 91 GLU A N 1
ATOM 658 C CA . GLU A 1 91 ? 31.194 7.414 -11.322 1.00 55.97 91 GLU A CA 1
ATOM 659 C C . GLU A 1 91 ? 30.633 6.746 -12.572 1.00 55.97 91 GLU A C 1
ATOM 661 O O . GLU A 1 91 ? 31.363 6.292 -13.447 1.00 55.97 91 GLU A O 1
ATOM 666 N N . GLN A 1 92 ? 29.307 6.690 -12.681 1.00 57.97 92 GLN A N 1
ATOM 667 C CA . GLN A 1 92 ? 28.660 6.436 -13.967 1.00 57.97 92 GLN A CA 1
ATOM 668 C C . GLN A 1 92 ? 27.485 7.388 -14.154 1.00 57.97 92 GLN A C 1
ATOM 670 O O . GLN A 1 92 ? 26.333 7.059 -13.881 1.00 57.97 92 GLN A O 1
ATOM 675 N N . LYS A 1 93 ? 27.782 8.590 -14.668 1.00 63.69 93 LYS A N 1
ATOM 676 C CA . LYS A 1 93 ? 26.779 9.316 -15.450 1.00 63.69 93 LYS A CA 1
ATOM 677 C C . LYS A 1 93 ? 26.501 8.483 -16.693 1.00 63.69 93 LYS A C 1
ATOM 679 O O . LYS A 1 93 ? 27.415 8.099 -17.416 1.00 63.69 93 LYS A O 1
ATOM 684 N N . THR A 1 94 ? 25.237 8.169 -16.890 1.00 67.88 94 THR A N 1
ATOM 685 C CA . THR A 1 94 ? 24.753 7.318 -17.965 1.00 67.88 94 THR A CA 1
ATOM 686 C C . THR A 1 94 ? 23.660 8.079 -18.688 1.00 67.88 94 THR A C 1
ATOM 688 O O . THR A 1 94 ? 22.700 8.518 -18.062 1.00 67.88 94 THR A O 1
ATOM 691 N N . ASP A 1 95 ? 23.787 8.217 -20.004 1.00 79.31 95 ASP A N 1
ATOM 692 C CA . ASP A 1 95 ? 22.762 8.850 -20.848 1.00 79.31 95 ASP A CA 1
ATOM 693 C C . ASP A 1 95 ? 21.564 7.912 -21.104 1.00 79.31 95 ASP A C 1
ATOM 695 O O . ASP A 1 95 ? 20.685 8.192 -21.919 1.00 79.31 95 ASP A O 1
ATOM 699 N N . LYS A 1 96 ? 21.538 6.753 -20.434 1.00 83.31 96 LYS A N 1
ATOM 700 C CA . LYS A 1 96 ? 20.488 5.743 -20.568 1.00 83.31 96 LYS A CA 1
ATOM 701 C C . LYS A 1 96 ? 19.312 6.069 -19.645 1.00 83.31 96 LYS A C 1
ATOM 703 O O . LYS A 1 96 ? 19.536 6.520 -18.521 1.00 83.31 96 LYS A O 1
ATOM 708 N N . PRO A 1 97 ? 18.071 5.777 -20.070 1.00 88.56 97 PRO A N 1
ATOM 709 C CA . PRO A 1 97 ? 16.908 5.937 -19.210 1.00 88.56 97 PRO A CA 1
ATOM 710 C C . PRO A 1 97 ? 17.018 5.047 -17.968 1.00 88.56 97 PRO A C 1
ATOM 712 O O . PRO A 1 97 ? 17.500 3.914 -18.048 1.00 88.56 97 PRO A O 1
ATOM 715 N N . PHE A 1 98 ? 16.534 5.566 -16.840 1.00 89.69 98 PHE A N 1
ATOM 716 C CA . PHE A 1 98 ? 16.370 4.789 -15.620 1.00 89.69 98 PHE A CA 1
ATOM 717 C C . PHE A 1 98 ? 15.081 3.961 -15.693 1.00 89.69 98 PHE A C 1
ATOM 719 O O . PHE A 1 98 ? 14.026 4.490 -16.046 1.00 89.69 98 PHE A O 1
ATOM 726 N N . ALA A 1 99 ? 15.149 2.681 -15.339 1.00 91.81 99 ALA A N 1
ATOM 727 C CA . ALA A 1 99 ? 13.985 1.822 -15.186 1.00 91.81 99 ALA A CA 1
ATOM 728 C C . ALA A 1 99 ? 14.150 0.904 -13.974 1.00 91.81 99 ALA A C 1
ATOM 730 O O . ALA A 1 99 ? 15.198 0.290 -13.782 1.00 91.81 99 ALA A O 1
ATOM 731 N N . PHE A 1 100 ? 13.084 0.781 -13.191 1.00 92.94 100 PHE A N 1
ATOM 732 C CA . PHE A 1 100 ? 12.954 -0.173 -12.099 1.00 92.94 100 PHE A CA 1
ATOM 733 C C . PHE A 1 100 ? 11.790 -1.101 -12.438 1.00 92.94 100 PHE A C 1
ATOM 735 O O . PHE A 1 100 ? 10.651 -0.650 -12.555 1.00 92.94 100 PHE 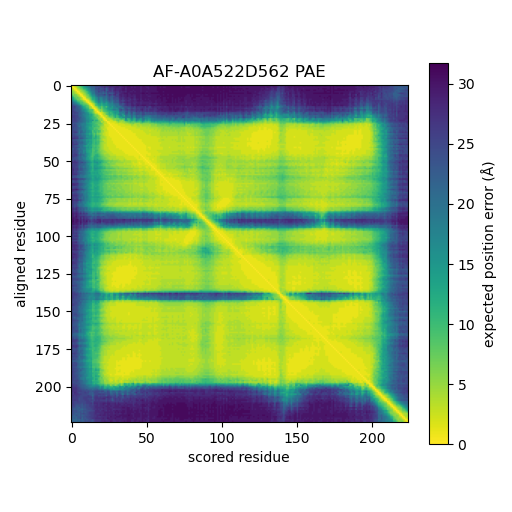A O 1
ATOM 742 N N . VAL A 1 101 ? 12.075 -2.381 -12.663 1.00 93.06 101 VAL A N 1
ATOM 743 C CA . VAL A 1 101 ? 11.119 -3.323 -13.251 1.00 93.06 101 VAL A CA 1
ATOM 744 C C . VAL A 1 101 ? 11.003 -4.556 -12.370 1.00 93.06 101 VAL A C 1
ATOM 746 O O . VAL A 1 101 ? 11.994 -5.226 -12.093 1.00 93.06 101 VAL A O 1
ATOM 749 N N . SER A 1 102 ? 9.778 -4.875 -11.959 1.00 94.94 102 SER A N 1
ATOM 750 C CA . SER A 1 102 ? 9.454 -6.178 -11.379 1.00 94.94 102 SER A CA 1
ATOM 751 C C . SER A 1 102 ? 9.078 -7.135 -12.506 1.00 94.94 102 SER A C 1
ATOM 753 O O . SER A 1 102 ? 8.127 -6.878 -13.245 1.00 94.94 102 SER A O 1
ATOM 755 N N . VAL A 1 103 ? 9.836 -8.217 -12.660 1.00 95.31 103 VAL A N 1
ATOM 756 C CA . VAL A 1 103 ? 9.610 -9.252 -13.672 1.00 95.31 103 VAL A CA 1
ATOM 757 C C 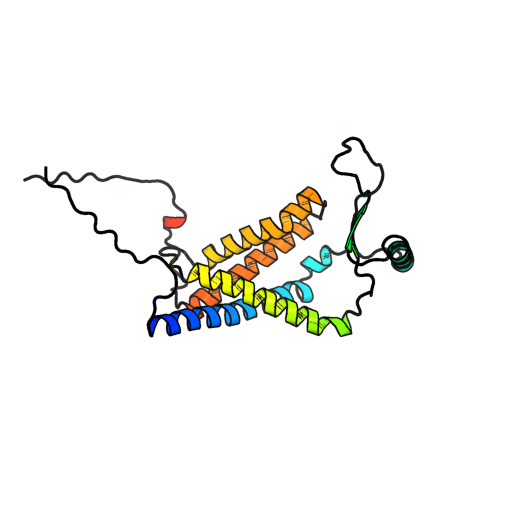. VAL A 1 103 ? 9.071 -10.498 -12.985 1.00 95.31 103 VAL A C 1
ATOM 759 O O . VAL A 1 103 ? 9.665 -11.006 -12.035 1.00 95.31 103 VAL A O 1
ATOM 762 N N . TYR A 1 104 ? 7.951 -11.009 -13.492 1.00 94.62 104 TYR A N 1
ATOM 763 C CA . TYR A 1 104 ? 7.420 -12.319 -13.133 1.00 94.62 104 TYR A CA 1
ATOM 764 C C . TYR A 1 104 ? 7.517 -13.228 -14.357 1.00 94.62 104 TYR A C 1
ATOM 766 O O . TYR A 1 104 ? 6.677 -13.166 -15.255 1.00 94.62 104 TYR A O 1
ATOM 774 N N . ALA A 1 105 ? 8.582 -14.029 -14.411 1.00 92.69 105 ALA A N 1
ATOM 775 C CA . ALA A 1 105 ? 8.966 -14.809 -15.587 1.00 92.69 105 ALA A CA 1
ATOM 776 C C . ALA A 1 105 ? 7.876 -15.771 -16.112 1.00 92.69 105 ALA A C 1
ATOM 778 O O . ALA A 1 105 ? 7.744 -15.880 -17.330 1.00 92.69 105 ALA A O 1
ATOM 779 N N . PRO A 1 106 ? 7.041 -16.414 -15.265 1.00 91.31 106 PRO A N 1
ATOM 780 C CA . PRO A 1 106 ? 5.928 -17.237 -15.751 1.00 91.31 106 PRO A CA 1
ATOM 781 C C . PRO A 1 106 ? 4.837 -16.460 -16.507 1.00 91.31 106 PRO A C 1
ATOM 783 O O . PRO A 1 106 ? 4.002 -17.072 -17.172 1.00 91.31 106 PRO A O 1
ATOM 786 N N . GLY A 1 107 ? 4.823 -15.127 -16.408 1.00 89.88 107 GLY A N 1
ATOM 787 C CA . GLY A 1 107 ? 3.731 -14.289 -16.893 1.00 89.88 107 GLY A CA 1
ATOM 788 C C . GLY A 1 107 ? 2.496 -14.359 -15.991 1.00 89.88 107 GLY A C 1
ATOM 789 O O . GLY A 1 107 ? 2.399 -15.178 -15.080 1.00 89.88 107 GLY A O 1
ATOM 790 N N . VAL A 1 108 ? 1.537 -13.462 -16.223 1.00 89.75 108 VAL A N 1
ATOM 791 C CA . VAL A 1 108 ? 0.299 -13.393 -15.435 1.00 89.75 108 VAL A CA 1
ATOM 792 C C . VAL A 1 108 ? -0.897 -13.450 -16.371 1.00 89.75 108 VAL A C 1
ATOM 794 O O . VAL A 1 108 ? -1.119 -12.534 -17.161 1.00 89.75 108 VAL A O 1
ATOM 797 N N . ASN A 1 109 ? -1.719 -14.493 -16.241 1.00 91.62 109 ASN A N 1
ATOM 798 C CA . ASN A 1 109 ? -3.094 -14.423 -16.720 1.00 91.62 109 ASN A CA 1
ATOM 799 C C . ASN A 1 109 ? -3.931 -13.728 -15.645 1.00 91.62 109 ASN A C 1
ATOM 801 O O . ASN A 1 109 ? -4.222 -14.305 -14.594 1.00 91.62 109 ASN A O 1
ATOM 805 N N . VAL A 1 110 ? -4.297 -12.474 -15.911 1.00 87.12 110 VAL A N 1
ATOM 806 C CA . VAL A 1 110 ? -5.038 -11.632 -14.965 1.00 87.12 110 VAL A CA 1
ATOM 807 C C . VAL A 1 110 ? -6.360 -12.282 -14.564 1.00 87.12 110 VAL A C 1
ATOM 809 O O . VAL A 1 110 ? -6.700 -12.249 -13.389 1.00 87.12 110 VAL A O 1
ATOM 812 N N . LYS A 1 111 ? -7.079 -12.923 -15.495 1.00 89.31 111 LYS A N 1
ATOM 813 C CA . LYS A 1 111 ? -8.388 -13.533 -15.209 1.00 89.31 111 LYS A CA 1
ATOM 814 C C . LYS A 1 111 ? -8.267 -14.693 -14.226 1.00 89.31 111 LYS A C 1
ATOM 816 O O . LYS A 1 111 ? -9.031 -14.759 -13.268 1.00 89.31 111 LYS A O 1
ATOM 821 N N . ASP A 1 112 ? -7.277 -15.551 -14.440 1.00 91.50 112 ASP A N 1
ATOM 822 C CA . ASP A 1 112 ? -7.072 -16.749 -13.621 1.00 91.50 112 ASP A CA 1
ATOM 823 C C . ASP A 1 112 ? -6.463 -16.397 -12.254 1.00 91.50 112 ASP A C 1
ATOM 825 O O . ASP A 1 112 ? -6.759 -17.035 -11.245 1.00 91.50 112 ASP A O 1
ATOM 829 N N . SER A 1 113 ? -5.641 -15.344 -12.201 1.00 90.50 113 SER A N 1
ATOM 830 C CA . SER A 1 113 ? -4.916 -14.936 -10.988 1.00 90.50 113 SER A CA 1
ATOM 831 C C . SER A 1 113 ? -5.721 -14.003 -10.077 1.00 90.50 113 SER A C 1
ATOM 833 O O . SER A 1 113 ? -5.405 -13.873 -8.892 1.00 90.50 113 SER A O 1
ATOM 835 N N . MET A 1 114 ? -6.772 -13.358 -10.595 1.00 90.81 114 MET A N 1
ATOM 836 C CA . MET A 1 114 ? -7.533 -12.340 -9.864 1.00 90.81 114 MET A CA 1
ATOM 837 C C . MET A 1 114 ? -8.121 -12.832 -8.533 1.00 90.81 114 MET A C 1
ATOM 839 O O . MET A 1 114 ? -7.955 -12.121 -7.538 1.00 90.81 114 MET A O 1
ATOM 843 N N . PRO A 1 115 ? -8.742 -14.028 -8.434 1.00 93.38 115 PRO A N 1
ATOM 844 C CA . PRO A 1 115 ? -9.271 -14.510 -7.158 1.00 93.38 115 PRO A CA 1
ATOM 845 C C . PRO A 1 115 ? -8.182 -14.633 -6.087 1.00 93.38 115 PRO A C 1
ATOM 847 O O . PRO A 1 115 ? -8.374 -14.196 -4.953 1.00 93.38 115 PRO A O 1
ATOM 850 N N . GLN A 1 116 ? -7.011 -15.156 -6.460 1.00 93.88 116 GLN A N 1
ATOM 851 C CA . GLN A 1 116 ? -5.881 -15.315 -5.547 1.00 93.88 116 GLN A CA 1
ATOM 852 C C . GLN A 1 116 ? -5.325 -13.960 -5.092 1.00 93.88 116 GLN A C 1
ATOM 854 O O . GLN A 1 116 ? -5.040 -13.777 -3.909 1.00 93.88 116 GLN A O 1
ATOM 859 N N . MET A 1 117 ? -5.224 -12.987 -6.003 1.00 93.06 117 MET A N 1
ATOM 860 C CA . MET A 1 117 ? -4.819 -11.618 -5.664 1.00 93.06 117 MET A CA 1
ATOM 861 C C . MET A 1 117 ? -5.805 -10.960 -4.691 1.00 93.06 117 MET A C 1
ATOM 863 O O . MET A 1 117 ? -5.384 -10.318 -3.732 1.00 93.06 117 MET A O 1
ATOM 867 N N . MET A 1 118 ? -7.111 -11.156 -4.892 1.00 94.94 118 MET A N 1
ATOM 868 C CA . MET A 1 118 ? -8.145 -10.603 -4.012 1.00 94.94 118 MET A CA 1
ATOM 869 C C . MET A 1 118 ? -8.125 -11.228 -2.617 1.00 94.94 118 MET A C 1
ATOM 871 O O . MET A 1 118 ? -8.262 -10.504 -1.630 1.00 94.94 118 MET A O 1
ATOM 875 N N . ILE A 1 119 ? -7.897 -12.542 -2.518 1.00 96.06 119 ILE A N 1
ATOM 876 C CA . ILE A 1 119 ? -7.707 -13.225 -1.231 1.00 96.06 119 ILE A CA 1
ATOM 877 C C . ILE A 1 119 ? -6.455 -12.687 -0.533 1.00 96.06 119 ILE A C 1
ATOM 879 O O . ILE A 1 119 ? -6.517 -12.341 0.646 1.00 96.06 119 ILE A O 1
ATOM 883 N N . GLY A 1 120 ? -5.339 -12.559 -1.257 1.00 96.56 120 GLY A N 1
ATOM 884 C CA . GLY A 1 120 ? -4.104 -11.982 -0.724 1.00 96.56 120 GLY A CA 1
ATOM 885 C C . GLY A 1 120 ? -4.306 -10.561 -0.188 1.00 96.56 120 GLY A C 1
ATOM 886 O O . GLY A 1 120 ? -3.923 -10.269 0.945 1.00 96.56 120 GLY A O 1
ATOM 887 N N . ALA A 1 121 ? -4.993 -9.705 -0.951 1.00 96.19 121 ALA A N 1
ATOM 888 C CA . ALA A 1 121 ? -5.333 -8.345 -0.537 1.00 96.19 121 ALA A CA 1
ATOM 889 C C . ALA A 1 121 ? -6.238 -8.319 0.708 1.00 96.19 121 ALA A C 1
ATOM 891 O O . ALA A 1 121 ? -6.057 -7.478 1.593 1.00 96.19 121 ALA A O 1
ATOM 892 N N . PHE A 1 122 ? -7.196 -9.245 0.813 1.00 97.88 122 PHE A N 1
ATOM 893 C CA . PHE A 1 122 ? -8.061 -9.352 1.986 1.00 97.88 122 PHE A CA 1
ATOM 894 C C . PHE A 1 122 ? -7.275 -9.778 3.230 1.00 97.88 122 PHE A C 1
ATOM 896 O O . PHE A 1 122 ? -7.394 -9.142 4.276 1.00 97.88 122 PHE A O 1
ATOM 903 N N . VAL A 1 123 ? -6.419 -10.800 3.119 1.00 98.25 123 VAL A N 1
ATOM 904 C CA . VAL A 1 123 ? -5.566 -11.262 4.228 1.00 98.25 123 VAL A CA 1
ATOM 905 C C . VAL A 1 123 ? -4.642 -10.142 4.702 1.00 98.25 123 VAL A C 1
ATOM 907 O O . VAL A 1 123 ? -4.580 -9.872 5.901 1.00 98.25 123 VAL A O 1
ATOM 910 N N . MET A 1 124 ? -3.985 -9.441 3.774 1.00 97.62 124 MET A N 1
ATOM 911 C CA . MET A 1 124 ? -3.163 -8.268 4.083 1.00 97.62 124 MET A CA 1
ATOM 912 C C . MET A 1 124 ? -3.968 -7.207 4.851 1.00 97.62 124 MET A C 1
ATOM 914 O O . MET A 1 124 ? -3.531 -6.737 5.902 1.00 97.62 124 MET A O 1
ATOM 918 N N . SER A 1 125 ? -5.180 -6.894 4.385 1.00 98.31 125 SER A N 1
ATOM 919 C CA . SER A 1 125 ? -6.063 -5.909 5.020 1.00 98.31 125 SER A CA 1
ATOM 920 C C . SER A 1 125 ? -6.482 -6.322 6.436 1.00 98.31 125 SER A C 1
ATOM 922 O O . SER A 1 125 ? -6.486 -5.496 7.348 1.00 98.31 125 SER A O 1
ATOM 924 N N . VAL A 1 126 ? -6.789 -7.605 6.657 1.00 98.31 126 VAL A N 1
ATOM 925 C CA . VAL A 1 126 ? -7.105 -8.150 7.990 1.00 98.31 126 VAL A CA 1
ATOM 926 C C . VAL A 1 126 ? -5.906 -8.039 8.931 1.00 98.31 126 VAL A C 1
ATOM 928 O O . VAL A 1 126 ? -6.077 -7.661 10.092 1.00 98.31 126 VAL A O 1
ATOM 931 N N . VAL A 1 127 ? -4.692 -8.314 8.448 1.00 97.94 127 VAL A N 1
ATOM 932 C CA . VAL A 1 127 ? -3.465 -8.169 9.245 1.00 97.94 127 VAL A CA 1
ATOM 933 C C . VAL A 1 127 ? -3.250 -6.705 9.636 1.00 97.94 127 VAL A C 1
ATOM 935 O O . VAL A 1 127 ? -3.093 -6.413 10.824 1.00 97.94 127 VAL A O 1
ATOM 938 N N . MET A 1 128 ? -3.318 -5.773 8.680 1.00 97.94 128 MET A N 1
ATOM 939 C CA . MET A 1 128 ? -3.166 -4.332 8.933 1.00 97.94 128 MET A CA 1
ATOM 940 C C . MET A 1 128 ? -4.213 -3.813 9.928 1.00 97.94 128 MET A C 1
ATOM 942 O O . MET A 1 128 ? -3.872 -3.147 10.910 1.00 97.94 128 MET A O 1
ATOM 946 N N . ALA A 1 129 ? -5.482 -4.181 9.743 1.00 97.81 129 ALA A N 1
ATOM 947 C CA . ALA A 1 129 ? -6.561 -3.815 10.654 1.00 97.81 129 ALA A CA 1
ATOM 948 C C . ALA A 1 129 ? -6.423 -4.463 12.040 1.00 97.81 129 ALA A C 1
ATOM 950 O O . ALA A 1 129 ? -6.833 -3.872 13.042 1.00 97.81 129 ALA A O 1
ATOM 951 N N . GLY A 1 130 ? -5.834 -5.658 12.126 1.00 96.44 130 GLY A N 1
ATOM 952 C CA . GLY A 1 130 ? -5.489 -6.309 13.387 1.00 96.44 130 GLY A CA 1
ATOM 953 C C . GLY A 1 130 ? -4.443 -5.515 14.166 1.00 96.44 130 GLY A C 1
ATOM 954 O O . GLY A 1 130 ? -4.659 -5.208 15.340 1.00 96.44 130 GLY A O 1
ATOM 955 N N . PHE A 1 131 ? -3.364 -5.090 13.501 1.00 95.69 131 PHE A N 1
ATOM 956 C CA . PHE A 1 131 ? -2.373 -4.185 14.092 1.00 95.69 131 PHE A CA 1
ATOM 957 C C . PHE A 1 131 ? -3.006 -2.862 14.534 1.00 95.69 131 PHE A C 1
ATOM 959 O O . PHE A 1 131 ? -2.805 -2.437 15.673 1.00 95.69 131 PHE A O 1
ATOM 966 N N . LEU A 1 132 ? -3.840 -2.249 13.691 1.00 95.31 132 LEU A N 1
ATOM 967 C CA . LEU A 1 132 ? -4.553 -1.021 14.041 1.00 95.31 132 LEU A CA 1
ATOM 968 C C . LEU A 1 132 ? -5.478 -1.215 15.255 1.00 95.31 132 LEU A C 1
ATOM 970 O O . LEU A 1 132 ? -5.505 -0.378 16.156 1.00 95.31 132 LEU A O 1
ATOM 974 N N . SER A 1 133 ? -6.190 -2.341 15.328 1.00 93.94 133 SER A N 1
ATOM 975 C CA . SER A 1 133 ? -7.048 -2.695 16.466 1.00 93.94 133 SER A CA 1
ATOM 976 C C . SER A 1 133 ? -6.239 -2.855 17.755 1.00 93.94 133 SER A C 1
ATOM 978 O O . SER A 1 133 ? -6.640 -2.347 18.805 1.00 93.94 133 SER A O 1
ATOM 980 N N . CYS A 1 134 ? -5.067 -3.494 17.689 1.00 92.38 134 CYS A N 1
ATOM 981 C CA . CYS A 1 134 ? -4.133 -3.573 18.813 1.00 92.38 134 CYS A CA 1
ATOM 982 C C . CYS A 1 134 ? -3.699 -2.179 19.290 1.00 92.38 134 CYS A C 1
ATOM 984 O O . CYS A 1 134 ? -3.697 -1.922 20.492 1.00 92.38 134 CYS A O 1
ATOM 986 N N . LEU A 1 135 ? -3.384 -1.259 18.375 1.00 91.62 135 LEU A N 1
ATOM 987 C CA . LEU A 1 135 ? -3.003 0.109 18.738 1.00 91.62 135 LEU A CA 1
ATOM 988 C C . LEU A 1 135 ? -4.170 0.888 19.362 1.00 91.62 135 LEU A C 1
ATOM 990 O O . LEU A 1 135 ? -4.002 1.514 20.404 1.00 91.62 135 LEU A O 1
ATOM 994 N N . LEU A 1 136 ? -5.370 0.794 18.784 1.00 89.81 136 LEU A N 1
ATOM 995 C CA . LEU A 1 136 ? -6.559 1.493 19.282 1.00 89.81 136 LEU A CA 1
ATOM 996 C C . LEU A 1 136 ? -7.062 0.949 20.632 1.00 89.81 136 LEU A C 1
ATOM 998 O O . LEU A 1 136 ? -7.637 1.698 21.422 1.00 89.81 136 LEU A O 1
ATOM 1002 N N . THR A 1 137 ? -6.851 -0.341 20.925 1.00 85.56 137 THR A N 1
ATOM 1003 C CA . THR A 1 137 ? -7.230 -0.940 22.223 1.00 85.56 137 THR A CA 1
ATOM 1004 C C . THR A 1 137 ? -6.329 -0.530 23.379 1.00 85.56 137 THR A C 1
ATOM 1006 O O . THR A 1 137 ? -6.803 -0.530 24.515 1.00 85.56 137 THR A O 1
ATOM 1009 N N . LYS A 1 138 ? -5.077 -0.119 23.129 1.00 81.38 138 LYS A N 1
ATOM 1010 C CA . LYS A 1 138 ? -4.130 0.343 24.164 1.00 81.38 138 LYS A CA 1
ATOM 1011 C C . LYS A 1 138 ? -4.470 1.727 24.745 1.00 81.38 138 LYS A C 1
ATOM 1013 O O . LYS A 1 138 ? -3.587 2.428 25.215 1.00 81.38 138 LYS A O 1
ATOM 1018 N N . LYS A 1 139 ? -5.761 2.077 24.763 1.00 61.75 139 LYS A N 1
ATOM 1019 C CA . LYS A 1 139 ? -6.341 3.321 25.271 1.00 61.75 139 LYS A CA 1
ATOM 1020 C C . LYS A 1 139 ? -5.625 4.569 24.750 1.00 61.75 139 LYS A C 1
ATOM 1022 O O . LYS A 1 139 ? -4.779 5.154 25.417 1.00 61.75 139 LYS A O 1
ATOM 1027 N N . VAL A 1 140 ? -6.059 5.047 23.587 1.00 59.69 140 VAL A N 1
ATOM 1028 C CA . VAL A 1 140 ? -5.788 6.433 23.186 1.00 59.69 140 VAL A CA 1
ATOM 1029 C C . VAL A 1 140 ? -6.784 7.342 23.924 1.00 59.69 140 VAL A C 1
ATOM 1031 O O . VAL A 1 140 ? -7.799 7.764 23.372 1.00 59.69 140 VAL A O 1
ATOM 1034 N N . GLU A 1 141 ? -6.573 7.553 25.228 1.00 56.38 141 GLU A N 1
ATOM 1035 C CA . GLU A 1 141 ? -7.379 8.508 26.000 1.00 56.38 141 GLU A CA 1
ATOM 1036 C C . GLU A 1 141 ? -7.167 9.916 25.411 1.00 56.38 141 GLU A C 1
ATOM 1038 O O . GLU A 1 141 ? -6.039 10.374 25.247 1.00 56.38 141 GLU A O 1
ATOM 1043 N N . GLY A 1 142 ? -8.258 10.577 25.006 1.00 60.78 142 GLY A N 1
ATOM 1044 C CA . GLY A 1 142 ? -8.225 11.929 24.433 1.00 60.78 142 GLY A CA 1
ATOM 1045 C C . GLY A 1 142 ? -7.988 12.034 22.918 1.00 60.78 142 GLY A C 1
ATOM 1046 O O . GLY A 1 142 ? -7.886 13.149 22.415 1.00 60.78 142 GLY A O 1
ATOM 1047 N N . PHE A 1 143 ? -7.938 10.928 22.166 1.00 68.31 143 PHE A N 1
ATOM 1048 C CA . PHE A 1 143 ? -7.732 10.966 20.708 1.00 68.31 143 PHE A CA 1
ATOM 1049 C C . PHE A 1 143 ? -8.935 10.448 19.923 1.00 68.31 143 PHE A C 1
ATOM 1051 O O . PHE A 1 143 ? -9.528 9.419 20.248 1.00 68.31 143 PHE A O 1
ATOM 1058 N N . CYS A 1 144 ? -9.255 11.126 18.820 1.00 85.56 144 CYS A N 1
ATOM 1059 C CA . CYS A 1 144 ? -10.233 10.629 17.861 1.00 85.56 144 CYS A CA 1
ATOM 1060 C C . CYS A 1 144 ? -9.671 9.389 17.137 1.00 85.56 144 CYS A C 1
ATOM 1062 O O . CYS A 1 144 ? -8.601 9.491 16.527 1.00 85.56 144 CYS A O 1
ATOM 1064 N N . PRO A 1 145 ? -10.375 8.236 17.144 1.00 88.19 145 PRO A N 1
ATOM 1065 C CA . PRO A 1 145 ? -9.908 7.007 16.495 1.00 88.19 145 PRO A CA 1
ATOM 1066 C C . PRO A 1 145 ? -9.596 7.195 15.013 1.00 88.19 145 PRO A C 1
ATOM 1068 O O . PRO A 1 145 ? -8.638 6.619 14.506 1.00 88.19 145 PRO A O 1
ATOM 1071 N N . VAL A 1 146 ? -10.373 8.039 14.330 1.00 92.44 146 VAL A N 1
ATOM 1072 C CA . VAL A 1 146 ? -10.168 8.366 12.915 1.00 92.44 146 VAL A CA 1
ATOM 1073 C C . VAL A 1 146 ? -8.881 9.164 12.737 1.00 92.44 146 VAL A C 1
ATOM 1075 O O . VAL A 1 146 ? -8.029 8.760 11.958 1.00 92.44 146 VAL A O 1
ATOM 1078 N N . ALA A 1 147 ? -8.686 10.237 13.511 1.00 91.94 147 ALA A N 1
ATOM 1079 C CA . ALA A 1 147 ? -7.485 11.068 13.422 1.00 91.94 147 ALA A CA 1
ATOM 1080 C C . ALA A 1 147 ? -6.209 10.294 13.792 1.00 91.94 147 ALA A C 1
ATOM 1082 O O . ALA A 1 147 ? -5.169 10.478 13.165 1.00 91.94 147 ALA A O 1
ATOM 1083 N N . PHE A 1 148 ? -6.284 9.411 14.793 1.00 92.81 148 PHE A N 1
ATOM 1084 C CA . PHE A 1 148 ? -5.183 8.508 15.122 1.00 92.81 148 PHE A CA 1
ATOM 1085 C C . PHE A 1 148 ? -4.875 7.572 13.948 1.00 92.81 148 PHE A C 1
ATOM 1087 O O . PHE A 1 148 ? -3.731 7.486 13.514 1.00 92.81 148 PHE A O 1
ATOM 1094 N N . SER A 1 149 ? -5.901 6.930 13.386 1.00 95.38 149 SER A N 1
ATOM 1095 C CA . SER A 1 149 ? -5.727 5.984 12.280 1.00 95.38 149 SER A CA 1
ATOM 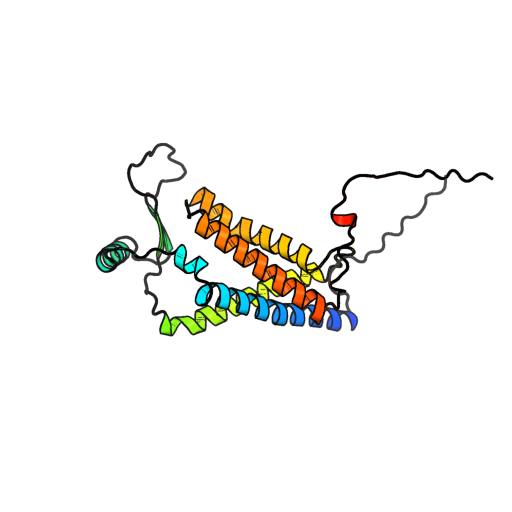1096 C C . SER A 1 149 ? -5.215 6.667 11.012 1.00 95.38 149 SER A C 1
ATOM 1098 O O . SER A 1 149 ? -4.332 6.124 10.366 1.00 95.38 149 SER A O 1
ATOM 1100 N N . MET A 1 150 ? -5.660 7.890 10.706 1.00 96.19 150 MET A N 1
ATOM 1101 C CA . MET A 1 150 ? -5.120 8.700 9.606 1.00 96.19 150 MET A CA 1
ATOM 1102 C C . MET A 1 150 ? -3.617 8.948 9.749 1.00 96.19 150 MET A C 1
ATOM 1104 O O . MET A 1 150 ? -2.895 8.864 8.763 1.00 96.19 150 MET A O 1
ATOM 1108 N N . LYS A 1 151 ? -3.123 9.231 10.963 1.00 95.69 151 LYS A N 1
ATOM 1109 C CA . LYS A 1 151 ? -1.681 9.415 11.207 1.00 95.69 151 LYS A CA 1
ATOM 1110 C C . LYS A 1 151 ? -0.901 8.122 10.984 1.00 95.69 151 LYS A C 1
ATOM 1112 O O . LYS A 1 151 ? 0.191 8.171 10.428 1.00 95.69 151 LYS A O 1
ATOM 1117 N N . ILE A 1 152 ? -1.464 6.979 11.385 1.00 96.62 152 ILE A N 1
ATOM 1118 C CA . ILE A 1 152 ? -0.868 5.667 11.103 1.00 96.62 152 ILE A CA 1
ATOM 1119 C C . ILE A 1 152 ? -0.866 5.393 9.596 1.00 96.62 152 ILE A C 1
ATOM 1121 O O . ILE A 1 152 ? 0.178 5.038 9.065 1.00 96.62 152 ILE A O 1
ATOM 1125 N N . GLY A 1 153 ? -1.980 5.628 8.901 1.00 97.75 153 GLY A N 1
ATOM 1126 C CA . GLY A 1 153 ? -2.061 5.491 7.445 1.00 97.75 153 GLY A CA 1
ATOM 1127 C C . GLY A 1 153 ? -1.078 6.405 6.717 1.00 97.75 153 GLY A C 1
ATOM 1128 O O . GLY A 1 153 ? -0.422 5.971 5.781 1.00 97.75 153 GLY A O 1
ATOM 1129 N N . LEU A 1 154 ? -0.883 7.637 7.197 1.00 98.19 154 LEU A N 1
ATOM 1130 C CA . LEU A 1 154 ? 0.124 8.550 6.657 1.00 98.19 154 LEU A CA 1
ATOM 1131 C C . LEU A 1 154 ? 1.544 8.018 6.875 1.00 98.19 154 LEU A C 1
ATOM 1133 O O . LEU A 1 154 ? 2.353 8.059 5.955 1.00 98.19 154 LEU A O 1
ATOM 1137 N N . LEU A 1 155 ? 1.851 7.503 8.068 1.00 97.94 155 LEU A N 1
ATOM 1138 C CA . LEU A 1 155 ? 3.154 6.903 8.358 1.00 97.94 155 LEU A CA 1
ATOM 1139 C C . LEU A 1 155 ? 3.423 5.685 7.461 1.00 97.94 155 LEU A C 1
ATOM 1141 O O . LEU A 1 155 ? 4.511 5.571 6.900 1.00 97.94 155 LEU A O 1
ATOM 1145 N N . VAL A 1 156 ? 2.427 4.807 7.302 1.00 97.50 156 VAL A N 1
ATOM 1146 C CA . VAL A 1 156 ? 2.490 3.643 6.407 1.00 97.50 156 VAL A CA 1
ATOM 1147 C C . VAL A 1 156 ? 2.678 4.095 4.962 1.00 97.50 156 VAL A C 1
ATOM 1149 O O . VAL A 1 156 ? 3.596 3.622 4.303 1.00 97.50 156 VAL A O 1
ATOM 1152 N N . GLY A 1 157 ? 1.893 5.068 4.496 1.00 97.56 157 GLY A N 1
ATOM 1153 C CA . GLY A 1 157 ? 1.988 5.607 3.142 1.00 97.56 157 GLY A CA 1
ATOM 1154 C C . GLY A 1 157 ? 3.349 6.243 2.850 1.00 97.56 157 GLY A C 1
ATOM 1155 O O . GLY A 1 157 ? 3.942 5.972 1.808 1.00 97.56 157 GLY A O 1
ATOM 1156 N N . ILE A 1 158 ? 3.894 7.038 3.780 1.00 98.00 158 ILE A N 1
ATOM 1157 C CA . ILE A 1 158 ? 5.254 7.586 3.660 1.00 98.00 158 ILE A CA 1
ATOM 1158 C C . ILE A 1 158 ? 6.263 6.441 3.559 1.00 98.00 158 ILE A C 1
ATOM 1160 O O . ILE A 1 158 ? 7.071 6.433 2.636 1.00 98.00 158 ILE A O 1
ATOM 1164 N N . GLY A 1 159 ? 6.204 5.464 4.467 1.00 97.19 159 GLY A N 1
ATOM 1165 C CA . GLY A 1 159 ? 7.137 4.336 4.484 1.00 97.19 159 GLY A CA 1
ATOM 1166 C C . GLY A 1 159 ? 7.056 3.443 3.242 1.00 97.19 159 GLY A C 1
ATOM 1167 O O . GLY A 1 159 ? 8.081 2.941 2.793 1.00 97.19 159 GLY A O 1
ATOM 1168 N N . ALA A 1 160 ? 5.864 3.270 2.670 1.00 95.88 160 ALA A N 1
ATOM 1169 C CA . ALA A 1 160 ? 5.632 2.405 1.517 1.00 95.88 160 ALA A CA 1
ATOM 1170 C C . ALA A 1 160 ? 5.933 3.087 0.173 1.00 95.88 160 ALA A C 1
ATOM 1172 O O . ALA A 1 160 ? 6.392 2.423 -0.757 1.00 95.88 160 ALA A O 1
ATOM 1173 N N . HIS A 1 161 ? 5.685 4.396 0.048 1.00 96.94 161 HIS A N 1
ATOM 1174 C CA . HIS A 1 161 ? 5.727 5.082 -1.249 1.00 96.94 161 HIS A CA 1
ATOM 1175 C C . HIS A 1 161 ? 6.859 6.099 -1.387 1.00 96.94 161 HIS A C 1
ATOM 1177 O O . HIS A 1 161 ? 7.432 6.212 -2.472 1.00 96.94 161 HIS A O 1
ATOM 1183 N N . LEU A 1 162 ? 7.229 6.818 -0.322 1.00 97.06 162 LEU A N 1
ATOM 1184 C CA . LEU A 1 162 ? 8.259 7.856 -0.420 1.00 97.06 162 LEU A CA 1
ATOM 1185 C C . LEU A 1 162 ? 9.645 7.297 -0.789 1.00 97.06 162 LEU A C 1
ATOM 1187 O O . LEU A 1 162 ? 10.310 7.919 -1.619 1.00 97.06 162 LEU A O 1
ATOM 1191 N N . PRO A 1 163 ? 10.086 6.123 -0.285 1.00 96.06 163 PRO A N 1
ATOM 1192 C CA . PRO A 1 163 ? 11.327 5.517 -0.754 1.00 96.06 163 PRO A CA 1
ATOM 1193 C C . PRO A 1 163 ? 11.328 5.266 -2.265 1.00 96.06 163 PRO A C 1
ATOM 1195 O O . PRO A 1 163 ? 12.337 5.509 -2.915 1.00 96.06 163 PRO A O 1
ATOM 1198 N N . ASN A 1 164 ? 10.197 4.864 -2.852 1.00 94.00 164 ASN A N 1
ATOM 1199 C CA . ASN A 1 164 ? 10.117 4.608 -4.292 1.00 94.00 164 ASN A CA 1
ATOM 1200 C C . ASN A 1 164 ? 10.259 5.893 -5.120 1.00 94.00 164 ASN A C 1
ATOM 1202 O O . ASN A 1 164 ? 10.880 5.880 -6.182 1.00 94.00 164 ASN A O 1
ATOM 1206 N N . TYR A 1 165 ? 9.742 7.015 -4.616 1.00 95.56 165 TYR A N 1
ATOM 1207 C CA . TYR A 1 165 ? 9.967 8.331 -5.216 1.00 95.56 165 TYR A CA 1
ATOM 1208 C C . TYR A 1 165 ? 11.443 8.747 -5.138 1.00 95.56 165 TYR A C 1
ATOM 1210 O O . TYR A 1 165 ? 12.023 9.167 -6.137 1.00 95.56 165 TYR A O 1
ATOM 1218 N N . LEU A 1 166 ? 12.057 8.599 -3.958 1.00 94.94 166 LEU A N 1
ATOM 1219 C CA . LEU A 1 166 ? 13.419 9.067 -3.690 1.00 94.94 166 LEU A CA 1
ATOM 1220 C C . LEU A 1 166 ? 14.499 8.215 -4.367 1.00 94.94 166 LEU A C 1
ATOM 1222 O O . LEU A 1 166 ? 15.462 8.766 -4.890 1.00 94.94 166 LEU A O 1
ATOM 1226 N N . PHE A 1 167 ? 14.354 6.888 -4.339 1.00 91.06 167 PHE A N 1
ATOM 1227 C CA . PHE A 1 167 ? 15.387 5.955 -4.798 1.00 91.06 167 PHE A CA 1
ATOM 1228 C C . PHE A 1 167 ? 15.142 5.411 -6.203 1.00 91.06 167 PHE A C 1
ATOM 1230 O O . PHE A 1 167 ? 16.097 5.057 -6.889 1.00 91.06 167 PHE A O 1
ATOM 1237 N N . TYR A 1 168 ? 13.882 5.328 -6.635 1.00 91.56 168 TYR A N 1
ATOM 1238 C CA . TYR A 1 168 ? 13.512 4.646 -7.879 1.00 91.56 168 TYR A CA 1
ATOM 1239 C C . TYR A 1 168 ? 12.765 5.549 -8.864 1.00 91.56 168 TYR A C 1
ATOM 1241 O O . TYR A 1 168 ? 12.217 5.055 -9.847 1.00 91.56 168 TYR A O 1
ATOM 1249 N N . HIS A 1 169 ? 12.749 6.865 -8.623 1.00 91.94 169 HIS A N 1
ATOM 1250 C CA . HIS A 1 169 ? 12.161 7.865 -9.519 1.00 91.94 169 HIS A CA 1
ATOM 1251 C C . HIS A 1 169 ? 10.702 7.584 -9.911 1.00 91.94 169 HIS A C 1
ATOM 1253 O O . HIS A 1 169 ? 10.263 7.945 -11.006 1.00 91.94 169 HIS A O 1
ATOM 1259 N N . PHE A 1 170 ? 9.927 6.951 -9.025 1.00 94.19 170 PHE A N 1
ATOM 1260 C CA . PHE A 1 170 ? 8.498 6.770 -9.269 1.00 94.19 170 PHE A CA 1
ATOM 1261 C C . PHE A 1 170 ? 7.829 8.147 -9.426 1.00 94.19 170 PHE A C 1
ATOM 1263 O O . PHE A 1 170 ? 8.219 9.087 -8.734 1.00 94.19 170 PHE A O 1
ATOM 1270 N N . PRO A 1 171 ? 6.820 8.312 -10.302 1.00 94.38 171 PRO A N 1
ATOM 1271 C CA . PRO A 1 171 ? 6.155 9.598 -10.475 1.00 94.38 171 PRO A CA 1
ATOM 1272 C C . PRO A 1 171 ? 5.564 10.133 -9.164 1.00 94.38 171 PRO A C 1
ATOM 1274 O O . PRO A 1 171 ? 5.039 9.377 -8.338 1.00 94.38 171 PRO A O 1
ATOM 1277 N N . LEU A 1 172 ? 5.584 11.458 -8.990 1.00 94.56 172 LEU A N 1
ATOM 1278 C CA . LEU A 1 172 ? 4.991 12.087 -7.807 1.00 94.56 172 LEU A CA 1
ATOM 1279 C C . LEU A 1 172 ? 3.486 11.790 -7.714 1.00 94.56 172 LEU A C 1
ATOM 1281 O O . LEU A 1 172 ? 2.982 11.535 -6.626 1.00 94.56 172 LEU A O 1
ATOM 1285 N N . SER A 1 173 ? 2.780 11.756 -8.849 1.00 95.12 173 SER A N 1
ATOM 1286 C CA . SER A 1 173 ? 1.354 11.409 -8.904 1.00 95.12 173 SER A CA 1
ATOM 1287 C C . SER A 1 173 ? 1.079 9.996 -8.384 1.00 95.12 173 SER A C 1
ATOM 1289 O O . SER A 1 173 ? 0.197 9.831 -7.545 1.00 95.12 173 SER A O 1
ATOM 1291 N N . TRP A 1 174 ? 1.861 8.998 -8.813 1.00 94.81 174 TRP A N 1
ATOM 1292 C CA . TRP A 1 174 ? 1.784 7.623 -8.303 1.00 94.81 174 TRP A CA 1
ATOM 1293 C C . TRP A 1 174 ? 2.015 7.579 -6.788 1.00 94.81 174 TRP A C 1
ATOM 1295 O O . TRP A 1 174 ? 1.236 6.994 -6.039 1.00 94.81 174 TRP A O 1
ATOM 1305 N N . THR A 1 175 ? 3.067 8.261 -6.331 1.00 96.50 175 THR A N 1
ATOM 1306 C CA . THR A 1 175 ? 3.466 8.301 -4.918 1.00 96.50 175 THR A CA 1
ATOM 1307 C C . THR A 1 175 ? 2.371 8.903 -4.039 1.00 96.50 175 THR A C 1
ATOM 1309 O O . THR A 1 175 ? 1.961 8.292 -3.055 1.00 96.50 175 THR A O 1
ATOM 1312 N N . LEU A 1 176 ? 1.859 10.081 -4.409 1.00 96.25 176 LEU A N 1
ATOM 1313 C CA . LEU A 1 176 ? 0.816 10.767 -3.647 1.00 96.25 176 LEU A CA 1
ATOM 1314 C C . LEU A 1 176 ? -0.510 10.005 -3.671 1.00 96.25 176 LEU A C 1
ATOM 1316 O O . LEU A 1 176 ? -1.206 9.989 -2.658 1.00 96.25 176 LEU A O 1
ATOM 1320 N N . THR A 1 177 ? -0.842 9.356 -4.790 1.00 96.75 177 THR A N 1
ATOM 1321 C CA . THR A 1 177 ? -2.053 8.531 -4.899 1.00 96.75 177 THR A CA 1
ATOM 1322 C C . THR A 1 177 ? -1.979 7.347 -3.940 1.00 96.75 177 THR A C 1
ATOM 1324 O O . THR A 1 177 ? -2.896 7.171 -3.147 1.00 96.75 177 THR A O 1
ATOM 1327 N N . GLY A 1 178 ? -0.864 6.605 -3.915 1.00 96.81 178 GLY A N 1
ATOM 1328 C CA . GLY A 1 178 ? -0.666 5.510 -2.958 1.00 96.81 178 GLY A CA 1
ATOM 1329 C C . GLY A 1 178 ? -0.727 5.972 -1.498 1.00 96.81 178 GLY A C 1
ATOM 1330 O O . GLY A 1 178 ? -1.434 5.386 -0.681 1.00 96.81 178 GLY A O 1
ATOM 1331 N N . MET A 1 179 ? -0.076 7.095 -1.172 1.00 97.94 179 MET A N 1
ATOM 1332 C CA . MET A 1 179 ? -0.146 7.678 0.175 1.00 97.94 179 MET A CA 1
ATOM 1333 C C . MET A 1 179 ? -1.575 8.065 0.576 1.00 97.94 179 MET A C 1
ATOM 1335 O O . MET A 1 179 ? -1.984 7.816 1.711 1.00 97.94 179 MET A O 1
ATOM 1339 N N . ALA A 1 180 ? -2.332 8.686 -0.332 1.00 97.75 180 ALA A N 1
ATOM 1340 C CA . ALA A 1 180 ? -3.722 9.053 -0.087 1.00 97.75 180 ALA A CA 1
ATOM 1341 C C . ALA A 1 180 ? -4.604 7.811 0.103 1.00 97.75 180 ALA A C 1
ATOM 1343 O O . ALA A 1 180 ? -5.461 7.804 0.989 1.00 97.75 180 ALA A O 1
ATOM 1344 N N . ASP A 1 181 ? -4.358 6.762 -0.682 1.00 97.56 181 ASP A N 1
ATOM 1345 C CA . ASP A 1 181 ? -5.078 5.495 -0.612 1.00 97.56 181 ASP A CA 1
ATOM 1346 C C . ASP A 1 181 ? -4.944 4.854 0.777 1.00 97.56 181 ASP A C 1
ATOM 1348 O O . ASP A 1 181 ? -5.947 4.525 1.413 1.00 97.56 181 ASP A O 1
ATOM 1352 N N . GLU A 1 182 ? -3.718 4.791 1.307 1.00 98.12 182 GLU A N 1
ATOM 1353 C CA . GLU A 1 182 ? -3.439 4.291 2.659 1.00 98.12 182 GLU A CA 1
ATOM 1354 C C . GLU A 1 182 ? -4.096 5.155 3.744 1.00 98.12 182 GLU A C 1
ATOM 1356 O O . GLU A 1 182 ? -4.760 4.646 4.650 1.00 98.12 182 GLU A O 1
ATOM 1361 N N . VAL A 1 183 ? -3.976 6.485 3.658 1.00 98.56 183 VAL A N 1
ATOM 1362 C CA . VAL A 1 183 ? -4.594 7.394 4.640 1.00 98.56 183 VAL A CA 1
ATOM 1363 C C . VAL A 1 183 ? -6.105 7.179 4.719 1.00 98.56 183 VAL A C 1
ATOM 1365 O O . VAL A 1 183 ? -6.656 7.117 5.823 1.00 98.56 183 VAL A O 1
ATOM 1368 N N . ILE A 1 184 ? -6.778 7.042 3.574 1.00 98.38 184 ILE A N 1
ATOM 1369 C CA . ILE A 1 184 ? -8.227 6.834 3.524 1.00 98.38 184 ILE A CA 1
ATOM 1370 C C . ILE A 1 184 ? -8.588 5.434 4.033 1.00 98.38 184 ILE A C 1
ATOM 1372 O O . ILE A 1 184 ? -9.481 5.320 4.878 1.00 98.38 184 ILE A O 1
ATOM 1376 N N . ALA A 1 185 ? -7.869 4.388 3.611 1.00 98.44 185 ALA A N 1
ATOM 1377 C CA . ALA A 1 185 ? -8.093 3.017 4.073 1.00 98.44 185 ALA A CA 1
ATOM 1378 C C . ALA A 1 185 ? -8.044 2.926 5.607 1.00 98.44 185 ALA A C 1
ATOM 1380 O O . ALA A 1 185 ? -8.973 2.425 6.252 1.00 98.44 185 ALA A O 1
ATOM 1381 N N . PHE A 1 186 ? -6.990 3.483 6.210 1.00 98.31 186 PHE A N 1
ATOM 1382 C CA . PHE A 1 186 ? -6.822 3.503 7.659 1.00 98.31 186 PHE A CA 1
ATOM 1383 C C . PHE A 1 186 ? -7.865 4.378 8.360 1.00 98.31 186 PHE A C 1
ATOM 1385 O O . PHE A 1 186 ? -8.353 3.999 9.426 1.00 98.31 186 PHE A O 1
ATOM 1392 N N . ALA A 1 187 ? -8.243 5.527 7.791 1.00 97.94 187 ALA A N 1
ATOM 1393 C CA . ALA A 1 187 ? -9.295 6.373 8.355 1.00 97.94 187 ALA A CA 1
ATOM 1394 C C . ALA A 1 187 ? -10.633 5.623 8.452 1.00 97.94 187 ALA A C 1
ATOM 1396 O O . ALA A 1 187 ? -11.280 5.633 9.506 1.00 97.94 187 ALA A O 1
ATOM 1397 N N . LEU A 1 188 ? -11.022 4.934 7.373 1.00 98.06 188 LEU A N 1
ATOM 1398 C CA . LEU A 1 188 ? -12.259 4.158 7.292 1.00 98.06 188 LEU A CA 1
ATOM 1399 C C . LEU A 1 188 ? -12.249 2.971 8.264 1.00 98.06 188 LEU A C 1
ATOM 1401 O O . LEU A 1 188 ? -13.204 2.793 9.029 1.00 98.06 188 LEU A O 1
ATOM 1405 N N . ALA A 1 189 ? -11.157 2.201 8.314 1.00 97.75 189 ALA A N 1
ATOM 1406 C CA . ALA A 1 189 ? -11.009 1.131 9.301 1.00 97.75 189 ALA A CA 1
ATOM 1407 C C . ALA A 1 189 ? -11.046 1.656 10.736 1.00 97.75 189 ALA A C 1
ATOM 1409 O O . ALA A 1 189 ? -11.759 1.102 11.574 1.00 97.75 189 ALA A O 1
ATOM 1410 N N . GLY A 1 190 ? -10.334 2.746 11.021 1.00 95.00 190 GLY A N 1
ATOM 1411 C CA . GLY A 1 190 ? -10.324 3.395 12.328 1.00 95.00 190 GLY A CA 1
ATOM 1412 C C . GLY A 1 190 ? -11.714 3.821 12.791 1.00 95.00 190 GLY A C 1
ATOM 1413 O O . GLY A 1 190 ? -12.082 3.595 13.948 1.00 95.00 190 GLY A O 1
ATOM 1414 N N . ALA A 1 191 ? -12.520 4.379 11.884 1.00 94.81 191 ALA A N 1
ATOM 1415 C CA . ALA A 1 191 ? -13.907 4.747 12.159 1.00 94.81 191 ALA A CA 1
ATOM 1416 C C . ALA A 1 191 ? -14.756 3.523 12.537 1.00 94.81 191 ALA A C 1
ATOM 1418 O O . ALA A 1 191 ? -15.490 3.550 13.531 1.00 94.81 191 ALA A O 1
ATOM 1419 N N . VAL A 1 192 ? -14.635 2.432 11.776 1.00 95.50 192 VAL A N 1
ATOM 1420 C CA . VAL A 1 192 ? -15.419 1.206 11.976 1.00 95.50 192 VAL A CA 1
ATOM 1421 C C . VAL A 1 192 ? -14.987 0.463 13.237 1.00 95.50 192 VAL A C 1
ATOM 1423 O O . VAL A 1 192 ? -15.843 0.097 14.044 1.00 95.50 192 VAL A O 1
ATOM 1426 N N . ILE A 1 193 ? -13.684 0.297 13.467 1.00 93.81 193 ILE A N 1
ATOM 1427 C CA . ILE A 1 193 ? -13.140 -0.318 14.685 1.00 93.81 193 ILE A CA 1
ATOM 1428 C C . ILE A 1 193 ? -13.537 0.517 15.908 1.00 93.81 193 ILE A C 1
ATOM 1430 O O . ILE A 1 193 ? -14.097 -0.012 16.874 1.00 93.81 193 ILE A O 1
ATOM 1434 N N . GLY A 1 194 ? -13.324 1.835 15.850 1.00 90.56 194 GLY A N 1
ATOM 1435 C CA . GLY A 1 194 ? -13.668 2.757 16.927 1.00 90.56 194 GLY A CA 1
ATOM 1436 C C . GLY A 1 194 ? -15.148 2.683 17.302 1.00 90.56 194 GLY A C 1
ATOM 1437 O O . GLY A 1 194 ? -15.475 2.470 18.469 1.00 90.56 194 GLY A O 1
ATOM 1438 N N . LYS A 1 195 ? -16.048 2.777 16.317 1.00 89.00 195 LYS A N 1
ATOM 1439 C CA . LYS A 1 195 ? -17.503 2.776 16.538 1.00 89.00 195 LYS A CA 1
ATOM 1440 C C . LYS A 1 195 ? -18.063 1.398 16.890 1.00 89.00 195 LYS A C 1
ATOM 1442 O O . LYS A 1 195 ? -18.817 1.265 17.850 1.00 89.00 195 LYS A O 1
ATOM 1447 N N . CYS A 1 196 ? -17.732 0.374 16.106 1.00 87.94 196 CYS A N 1
ATOM 1448 C CA . CYS A 1 196 ? -18.451 -0.907 16.103 1.00 87.94 196 CYS A CA 1
ATOM 1449 C C . CYS A 1 196 ? -17.817 -1.973 17.007 1.00 87.94 196 CYS A C 1
ATOM 1451 O O . CYS A 1 196 ? -18.474 -2.958 17.369 1.00 87.94 196 CYS A O 1
ATOM 1453 N N . VAL A 1 197 ? -16.543 -1.799 17.370 1.00 86.06 197 VAL A N 1
ATOM 1454 C CA . VAL A 1 197 ? -15.788 -2.766 18.181 1.00 86.06 197 VAL A CA 1
ATOM 1455 C C . VAL A 1 197 ? -15.458 -2.181 19.544 1.00 86.06 197 VAL A C 1
ATOM 1457 O O . VAL A 1 197 ? -15.779 -2.786 20.568 1.00 86.06 197 VAL A O 1
ATOM 1460 N N . LEU A 1 198 ?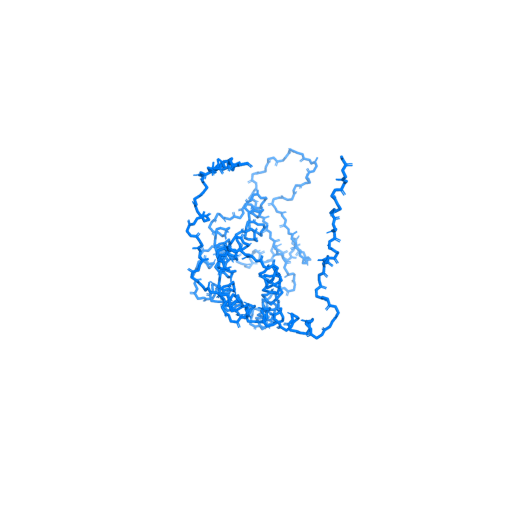 -14.872 -0.985 19.562 1.00 83.81 198 LEU A N 1
ATOM 1461 C CA . LEU A 1 198 ? -14.444 -0.327 20.795 1.00 83.81 198 LEU A CA 1
ATOM 1462 C C . LEU A 1 198 ? -15.536 0.549 21.421 1.00 83.81 198 LEU A C 1
ATOM 1464 O O . LEU A 1 198 ? -15.412 0.916 22.586 1.00 83.81 198 LEU A O 1
ATOM 1468 N N . LYS A 1 199 ? -16.622 0.827 20.682 1.00 81.56 199 LYS A N 1
ATOM 1469 C CA . LYS A 1 199 ? -17.738 1.694 21.101 1.00 81.56 199 LYS A CA 1
ATOM 1470 C C . LYS A 1 199 ? -17.265 3.071 21.592 1.00 81.56 199 LYS A C 1
ATOM 1472 O O . LYS A 1 199 ? -17.838 3.648 22.514 1.00 81.56 199 LYS A O 1
ATOM 1477 N N . LEU A 1 200 ? -16.211 3.595 20.972 1.00 72.56 200 LEU A N 1
ATOM 1478 C CA . LEU A 1 200 ? -15.686 4.928 21.241 1.00 72.56 200 LEU A CA 1
ATOM 1479 C C . LEU A 1 200 ? -16.661 5.969 20.675 1.00 72.56 200 LEU A C 1
ATOM 1481 O O . LEU A 1 200 ? -17.195 5.805 19.574 1.00 72.56 200 LEU A O 1
ATOM 1485 N N . LYS A 1 201 ? -16.913 7.048 21.424 1.00 62.81 201 LYS A N 1
ATOM 1486 C CA . LYS A 1 201 ? -17.755 8.152 20.947 1.00 62.81 201 LYS A CA 1
ATOM 1487 C C . LYS A 1 201 ? -17.032 8.865 19.798 1.00 62.81 201 LYS A C 1
ATOM 1489 O O . LYS A 1 201 ? -16.024 9.525 20.022 1.00 62.81 201 LYS A O 1
ATOM 1494 N N . LEU A 1 202 ? -17.579 8.773 18.585 1.00 55.59 202 LEU A N 1
ATOM 1495 C CA . LEU A 1 202 ? -17.044 9.353 17.338 1.00 55.59 202 LEU A CA 1
ATOM 1496 C C . LEU A 1 202 ? -16.970 10.900 17.295 1.00 55.59 202 LEU A C 1
ATOM 1498 O O . LEU A 1 202 ? -16.697 11.457 16.242 1.00 55.59 202 LEU A O 1
ATOM 1502 N N . GLY A 1 203 ? -17.211 11.603 18.404 1.00 48.72 203 GLY A N 1
ATOM 1503 C CA . GLY A 1 203 ? -17.423 13.056 18.421 1.00 48.72 203 GLY A CA 1
ATOM 1504 C C . GLY A 1 203 ? -16.567 13.849 19.405 1.00 48.72 203 GLY A C 1
ATOM 1505 O O . GLY A 1 203 ? -16.789 15.041 19.552 1.00 48.72 203 GLY A O 1
ATOM 1506 N N . MET A 1 204 ? -15.604 13.230 20.090 1.00 45.47 204 MET A N 1
ATOM 1507 C CA . MET A 1 204 ? -14.696 13.954 20.985 1.00 45.47 204 MET A CA 1
ATOM 1508 C C . MET A 1 204 ? -13.284 13.939 20.399 1.00 45.47 204 MET A C 1
ATOM 1510 O O . MET A 1 204 ? -12.395 13.271 20.914 1.00 45.47 204 MET A O 1
ATOM 1514 N N . CYS A 1 205 ? -13.068 14.680 19.308 1.00 46.44 205 CYS A N 1
ATOM 1515 C CA . CYS A 1 205 ? -11.806 15.411 19.229 1.00 46.44 205 CYS A CA 1
ATOM 1516 C C . CYS A 1 205 ? -11.901 16.452 20.347 1.00 46.44 205 CYS A C 1
ATOM 1518 O O . CYS A 1 205 ? -12.739 17.349 20.224 1.00 46.44 205 CYS A O 1
ATOM 1520 N N . PRO A 1 206 ? -11.147 16.353 21.454 1.00 44.12 206 PRO A N 1
ATOM 1521 C CA . PRO A 1 206 ? -11.039 17.506 22.323 1.00 44.12 206 PRO A CA 1
ATOM 1522 C C . PRO A 1 206 ? -10.477 18.632 21.452 1.00 44.12 206 PRO A C 1
ATOM 1524 O O . PRO A 1 206 ? -9.398 18.496 20.876 1.00 44.12 206 PRO A O 1
ATOM 1527 N N . ALA A 1 207 ? -11.231 19.722 21.305 1.00 45.12 207 ALA A N 1
ATOM 1528 C CA . ALA A 1 207 ? -10.797 20.901 20.556 1.00 45.12 207 ALA A CA 1
ATOM 1529 C C . ALA A 1 207 ? -9.427 21.422 21.046 1.00 45.12 207 ALA A C 1
ATOM 1531 O O . ALA A 1 207 ? -8.716 22.096 20.308 1.00 45.12 207 ALA A O 1
ATOM 1532 N N . SER A 1 208 ? -9.014 21.036 22.259 1.00 43.44 208 SER A N 1
ATOM 1533 C CA . SER A 1 208 ? -7.712 21.339 22.847 1.00 43.44 208 SER A CA 1
ATOM 1534 C C . SER A 1 208 ? -6.524 20.563 22.261 1.00 43.44 208 SER A C 1
ATOM 1536 O O . SER A 1 208 ? -5.395 20.997 22.454 1.00 43.44 208 SER A O 1
ATOM 1538 N N . ALA A 1 209 ? -6.713 19.470 21.509 1.00 38.75 209 ALA A N 1
ATOM 1539 C CA . ALA A 1 209 ? -5.587 18.741 20.900 1.00 38.75 209 ALA A CA 1
ATOM 1540 C C . ALA A 1 209 ? -4.994 19.446 19.662 1.00 38.75 209 ALA A C 1
ATOM 1542 O O . ALA A 1 209 ? -3.909 19.082 19.211 1.00 38.75 209 ALA A O 1
ATOM 1543 N N . CYS A 1 210 ? -5.685 20.458 19.125 1.00 38.78 210 CYS A N 1
ATOM 1544 C CA . CYS A 1 210 ? -5.173 21.345 18.076 1.00 38.78 210 CYS A CA 1
ATOM 1545 C C . CYS A 1 210 ? -4.649 22.687 18.619 1.00 38.78 210 CYS A C 1
ATOM 1547 O O . CYS A 1 210 ? -4.197 23.509 17.829 1.00 38.78 210 CYS A O 1
ATOM 1549 N N . ALA A 1 211 ? -4.676 22.909 19.937 1.00 36.16 211 ALA A N 1
ATOM 1550 C CA . ALA A 1 211 ? -4.211 24.141 20.568 1.00 36.16 211 ALA A CA 1
ATOM 1551 C C . ALA A 1 211 ? -3.042 23.845 21.519 1.00 36.16 211 ALA A C 1
ATOM 1553 O O . ALA A 1 211 ? -3.192 23.802 22.738 1.00 36.16 211 ALA A O 1
ATOM 1554 N N . THR A 1 212 ? -1.850 23.622 20.967 1.00 41.75 212 THR A N 1
ATOM 1555 C CA . THR A 1 212 ? -0.619 23.808 21.742 1.00 41.75 212 THR A CA 1
ATOM 1556 C C . THR A 1 212 ? -0.340 25.299 21.849 1.00 41.75 212 THR A C 1
ATOM 1558 O O . THR A 1 212 ? 0.044 25.896 20.852 1.00 41.75 212 THR A O 1
ATOM 1561 N N . THR A 1 213 ? -0.571 25.854 23.037 1.00 42.91 213 THR A N 1
ATOM 1562 C CA . THR A 1 213 ? 0.304 26.734 23.841 1.00 42.91 213 THR A CA 1
ATOM 1563 C C . THR A 1 213 ? -0.603 27.492 24.798 1.00 42.91 213 THR A C 1
ATOM 1565 O O . THR A 1 213 ? -1.344 28.349 24.346 1.00 42.91 213 THR A O 1
ATOM 1568 N N . ASP A 1 214 ? -0.599 27.102 26.074 1.00 37.19 214 ASP A N 1
ATOM 1569 C CA . ASP A 1 214 ? -0.712 27.997 27.238 1.00 37.19 214 ASP A CA 1
ATOM 1570 C C . ASP A 1 214 ? -0.725 27.135 28.506 1.00 37.19 214 ASP A C 1
ATOM 1572 O O . ASP A 1 214 ? -1.754 26.836 29.112 1.00 37.19 214 ASP A O 1
ATOM 1576 N N . ALA A 1 215 ? 0.465 26.680 28.900 1.00 38.88 215 ALA A N 1
ATOM 1577 C CA . ALA A 1 215 ? 0.679 26.150 30.236 1.00 38.88 215 ALA A CA 1
ATOM 1578 C C . ALA A 1 215 ? 0.661 27.326 31.223 1.00 38.88 215 ALA A C 1
ATOM 1580 O O . ALA A 1 215 ? 1.664 28.019 31.389 1.00 38.88 215 ALA A O 1
ATOM 1581 N N . LYS A 1 216 ? -0.479 27.560 31.878 1.00 31.48 216 LYS A N 1
ATOM 1582 C CA . LYS A 1 216 ? -0.555 28.433 33.051 1.00 31.48 216 LYS A CA 1
ATOM 1583 C C . LYS A 1 216 ? -0.521 27.561 34.305 1.00 31.48 216 LYS A C 1
ATOM 1585 O O . LYS A 1 216 ? -1.505 26.923 34.667 1.00 31.48 216 LYS A O 1
ATOM 1590 N N . CYS A 1 217 ? 0.654 27.489 34.926 1.00 34.84 217 CYS A N 1
ATOM 1591 C CA . CYS A 1 217 ? 0.823 26.945 36.268 1.00 34.84 217 CYS A CA 1
ATOM 1592 C C . CYS A 1 217 ? 0.190 27.915 37.274 1.00 34.84 217 CYS A C 1
ATOM 1594 O O . CYS A 1 217 ? 0.828 28.893 37.660 1.00 34.84 217 CYS A O 1
ATOM 1596 N N . ASP A 1 218 ? -1.039 27.652 37.713 1.00 37.22 218 ASP A N 1
ATOM 1597 C CA . ASP A 1 218 ? -1.617 28.360 38.855 1.00 37.22 218 ASP A CA 1
ATOM 1598 C C . ASP A 1 218 ? -1.131 27.703 40.154 1.00 37.22 218 ASP A C 1
ATOM 1600 O O . ASP A 1 218 ? -1.640 26.680 40.614 1.00 37.22 218 ASP A O 1
ATOM 1604 N N . GLY A 1 219 ? -0.094 28.304 40.740 1.00 38.66 219 GLY A N 1
ATOM 1605 C CA . GLY A 1 219 ? 0.332 28.037 42.106 1.00 38.66 219 GLY A CA 1
ATOM 1606 C C . GLY A 1 219 ? -0.706 28.568 43.088 1.00 38.66 219 GLY A C 1
ATOM 1607 O O . GLY A 1 219 ? -0.823 29.777 43.283 1.00 38.66 219 GLY A O 1
ATOM 1608 N N . LYS A 1 220 ? -1.448 27.664 43.728 1.00 36.56 220 LYS A N 1
ATOM 1609 C CA . LYS A 1 220 ? -2.283 27.987 44.885 1.00 36.56 220 LYS A CA 1
ATOM 1610 C C . LYS A 1 220 ? -1.509 27.630 46.152 1.00 36.56 220 LYS A C 1
ATOM 1612 O O . LYS A 1 220 ? -1.417 26.471 46.539 1.00 36.56 220 LYS A O 1
ATOM 1617 N N . THR A 1 221 ? -0.894 28.640 46.755 1.00 39.00 221 THR A N 1
ATOM 1618 C CA . THR A 1 221 ? -0.389 28.599 48.126 1.00 39.00 221 THR A CA 1
ATOM 1619 C C . THR A 1 221 ? -1.581 28.655 49.076 1.00 39.00 221 THR A C 1
ATOM 1621 O O . THR A 1 221 ? -2.219 29.697 49.231 1.00 39.00 221 THR A O 1
ATOM 1624 N N . ASP A 1 222 ? -1.893 27.525 49.706 1.00 38.41 222 ASP A N 1
ATOM 1625 C CA . ASP A 1 222 ? -2.856 27.479 50.799 1.00 38.41 222 ASP A CA 1
ATOM 1626 C C . ASP A 1 222 ? -2.243 28.108 52.058 1.00 38.41 222 ASP A C 1
ATOM 1628 O O . ASP A 1 222 ? -1.206 27.686 52.569 1.00 38.41 222 ASP A O 1
ATOM 1632 N N . LYS A 1 223 ? -2.910 29.157 52.548 1.00 39.38 223 LYS A N 1
ATOM 1633 C CA . LYS A 1 223 ? -2.761 29.672 53.908 1.00 39.38 223 LYS A CA 1
ATOM 1634 C C . LYS A 1 223 ? -3.565 28.784 54.858 1.00 39.38 223 LYS A C 1
ATOM 1636 O O . LYS A 1 223 ? -4.794 28.813 54.785 1.00 39.38 223 LYS A O 1
ATOM 1641 N N . LYS A 1 224 ? -2.895 28.127 55.802 1.00 37.69 224 LYS A N 1
ATOM 1642 C CA . LYS A 1 224 ? -3.138 28.257 57.251 1.00 37.69 224 LYS A CA 1
ATOM 1643 C C . LYS A 1 224 ? -2.126 27.447 58.045 1.00 37.69 224 LYS A C 1
ATOM 1645 O O . LYS A 1 224 ? -1.912 26.275 57.683 1.00 37.69 224 LYS A O 1
#

pLDDT: mean 80.93, std 21.78, range [31.48, 98.56]

Secondary structure (DSSP, 8-state):
------------SSS-SSHHHHHHHHHHHHHHHHHHHHHHHHHHHHHHTSTTTGGG----S-HHHHHHHHHHH--SSEEEEES---TT-------SPPEEEEE-TT---HHHHHHHHHHHHHHHHHHHHHHHHHHHHTT-TT--HHHHHHHHHHHHHHHHHHHHHHHH---HHHHHHHHHHHHHHHHHHHHHIIIIIS---TT---GGGG--------------

Nearest PDB structures (foldseek):
  8ieb-assembly1_B  TM=1.789E-01  e=8.291E-01  Homo sapiens
  8wgd-assembly1_B  TM=1.926E-01  e=4.697E+00  Homo sapiens

Radius of gyration: 25.18 Å; Cα contacts (8 Å, |Δi|>4): 221; chains: 1; bounding box: 50×47×86 Å

Mean predicted aligned error: 11.28 Å

Foldseek 3Di:
DDDDDDPDDPPDDDQDPDPSNVLLVVLLLVQLQQLLVLLLVLVCCLVPPNCLLVVQDDDDPDVPVVVVVCCVVPVAFDWDWVPDDDPPPPDDPDPDDTDIDGDDNVDDPCVVCVVVVSVVSSVVSSVVSSVLSVVVVVDPDQDQLLVVQLVVLLVVLCVPQVCCCVPRVRDPSNSVSSSVSSSVSSSRSSVCSCCPRVVHDNPDNPPCVPDPDDPDPDDDDDDD

Solvent-accessible surface area (backbone atoms only — not comparable to full-atom values): 13139 Å² total; per-residue (Å²): 142,79,84,83,78,79,80,79,77,87,80,78,73,80,73,60,95,54,79,67,28,58,59,51,54,51,41,35,53,50,12,8,51,57,11,4,51,48,24,30,51,43,52,52,42,47,63,75,70,38,63,70,59,58,75,61,60,79,83,68,96,55,56,68,63,51,49,54,49,42,55,73,76,46,69,56,64,47,79,48,55,37,77,74,70,62,92,87,61,92,80,73,92,64,98,63,73,80,45,75,44,82,42,61,58,92,62,80,59,63,82,80,45,44,65,60,52,52,50,51,47,36,53,53,24,24,51,54,22,29,54,50,30,54,57,60,68,70,62,58,82,79,52,35,48,33,65,53,25,27,52,51,14,40,52,50,16,46,69,71,27,47,56,41,39,76,76,60,67,45,54,68,68,50,33,53,50,52,23,50,50,34,22,51,28,30,25,54,16,22,44,47,25,27,48,78,56,69,63,45,74,94,76,50,62,51,76,63,82,79,54,91,81,81,91,77,85,80,83,79,81,82,88,129

Sequence (224 aa):
MEKGSCSATPDAGACGSGPEKGKCCAKLIKGAILGGLIMWAWFALSWHVIPWHANSLMGFKDEKVVATALTKAAPDSGVYVLPFTDMGKAEQKTDKPFAFVSVYAPGVNVKDSMPQMMIGAFVMSVVMAGFLSCLLTKKVEGFCPVAFSMKIGLLVGIGAHLPNYLFYHFPLSWTLTGMADEVIAFALAGAVIGKCVLKLKLGMCPASACATTDAKCDGKTDKK